Protein AF-A0A3P8KKQ7-F1 (afdb_monomer_lite)

Structure (mmCIF, N/CA/C/O backbone):
data_AF-A0A3P8KKQ7-F1
#
_entry.id   AF-A0A3P8KKQ7-F1
#
loop_
_atom_site.group_PDB
_atom_site.id
_atom_site.type_symbol
_atom_site.label_atom_id
_atom_site.label_alt_id
_atom_site.label_comp_id
_atom_site.label_asym_id
_atom_site.label_entity_id
_atom_site.label_seq_id
_atom_site.pdbx_PDB_ins_code
_atom_site.Cartn_x
_atom_site.Cartn_y
_atom_site.Cartn_z
_atom_site.occupancy
_atom_site.B_iso_or_equiv
_atom_site.auth_seq_id
_atom_site.auth_comp_id
_atom_site.auth_asym_id
_atom_site.auth_atom_id
_atom_site.pdbx_PDB_model_num
ATOM 1 N N . MET A 1 1 ? -35.056 23.272 17.037 1.00 59.41 1 MET A N 1
ATOM 2 C CA . MET A 1 1 ? -34.200 22.349 16.252 1.00 59.41 1 MET A CA 1
ATOM 3 C C . MET A 1 1 ? -33.078 23.209 15.709 1.00 59.41 1 MET A C 1
ATOM 5 O O . MET A 1 1 ? -33.400 24.240 15.138 1.00 59.41 1 MET A O 1
ATOM 9 N N . LYS A 1 2 ? -31.814 22.881 15.991 1.00 82.25 2 LYS A N 1
ATOM 10 C CA . LYS A 1 2 ? -30.691 23.773 15.670 1.00 82.25 2 LYS A CA 1
ATOM 11 C C . LYS A 1 2 ? -30.421 23.780 14.163 1.00 82.25 2 LYS A C 1
ATOM 13 O O . LYS A 1 2 ? -30.524 22.737 13.518 1.00 82.25 2 LYS A O 1
ATOM 18 N N . SER A 1 3 ? -30.088 24.945 13.628 1.00 93.12 3 SER A N 1
ATOM 19 C CA . SER A 1 3 ? -29.617 25.120 12.258 1.00 93.12 3 SER A CA 1
ATOM 20 C C . SER A 1 3 ? -28.176 24.628 12.124 1.00 93.12 3 SER A C 1
ATOM 22 O O . SER A 1 3 ? -27.438 24.567 13.110 1.00 93.12 3 SER A O 1
ATOM 24 N N . LEU A 1 4 ? -27.784 24.279 10.899 1.00 94.44 4 LEU A N 1
ATOM 25 C CA . LEU A 1 4 ? -26.445 23.799 10.564 1.00 94.44 4 LEU A CA 1
ATOM 26 C C . LEU A 1 4 ? -25.721 24.836 9.706 1.00 94.44 4 LEU A C 1
ATOM 28 O O . LEU A 1 4 ? -26.277 25.329 8.726 1.00 94.44 4 LEU A O 1
ATOM 32 N N . GLY A 1 5 ? -24.471 25.116 10.048 1.00 96.19 5 GLY A N 1
ATOM 33 C CA . GLY A 1 5 ? -23.547 25.893 9.231 1.00 96.19 5 GLY A CA 1
ATOM 34 C C . GLY A 1 5 ? -22.335 25.053 8.845 1.00 96.19 5 GLY A C 1
ATOM 35 O O . GLY A 1 5 ? -21.863 24.255 9.654 1.00 96.19 5 GLY A O 1
ATOM 36 N N . VAL A 1 6 ? -21.812 25.230 7.634 1.00 96.19 6 VAL A N 1
ATOM 37 C CA . VAL A 1 6 ? -20.583 24.574 7.170 1.00 96.19 6 VAL A CA 1
ATOM 38 C C . VAL A 1 6 ? -19.689 25.593 6.473 1.00 96.19 6 VAL A C 1
ATOM 40 O O . VAL A 1 6 ? -20.171 26.373 5.655 1.00 96.19 6 VAL A O 1
ATOM 43 N N . ILE A 1 7 ? -18.390 25.562 6.771 1.00 97.19 7 ILE A N 1
ATOM 44 C CA . ILE A 1 7 ? -17.356 26.267 5.999 1.00 97.19 7 ILE A CA 1
ATOM 45 C C . ILE A 1 7 ? -16.360 25.223 5.515 1.00 97.19 7 ILE A C 1
ATOM 47 O O . ILE A 1 7 ? -15.863 24.426 6.311 1.00 97.19 7 ILE A O 1
ATOM 51 N N . GLU A 1 8 ? -16.061 25.227 4.222 1.00 97.31 8 GLU A N 1
ATOM 52 C CA . GLU A 1 8 ? -15.004 24.412 3.640 1.00 97.31 8 GLU A CA 1
ATOM 53 C C . GLU A 1 8 ? -13.836 25.284 3.193 1.00 97.31 8 GLU A C 1
ATOM 55 O O . GLU A 1 8 ? -14.009 26.271 2.473 1.00 97.31 8 GLU A O 1
ATOM 60 N N . THR A 1 9 ? -12.632 24.905 3.614 1.00 97.50 9 THR A N 1
ATOM 61 C CA . THR A 1 9 ? -11.400 25.625 3.302 1.00 97.50 9 THR A CA 1
ATOM 62 C C . THR A 1 9 ? -10.319 24.706 2.737 1.00 97.50 9 THR A C 1
ATOM 64 O O . THR A 1 9 ? -10.333 23.483 2.912 1.00 97.50 9 THR A O 1
ATOM 67 N N . ARG A 1 10 ? -9.337 25.309 2.061 1.00 96.06 10 ARG A N 1
ATOM 68 C CA . ARG A 1 10 ? -8.058 24.691 1.706 1.00 96.06 10 ARG A CA 1
ATOM 69 C C . ARG A 1 10 ? -7.057 24.929 2.832 1.00 96.06 10 ARG A C 1
ATOM 71 O O . ARG A 1 10 ? -6.497 26.014 2.980 1.00 96.06 10 ARG A O 1
ATOM 78 N N . GLY A 1 11 ? -6.791 23.870 3.584 1.00 94.06 11 GLY A N 1
ATOM 79 C CA . GLY A 1 11 ? -5.814 23.822 4.659 1.00 94.06 11 GLY A CA 1
ATOM 80 C C . GLY A 1 11 ? -6.443 23.950 6.044 1.00 94.06 11 GLY A C 1
ATOM 81 O O . GLY A 1 11 ? -7.393 24.693 6.273 1.00 94.06 11 GLY A O 1
ATOM 82 N N . LEU A 1 12 ? -5.865 23.233 7.009 1.00 93.94 12 LEU A N 1
ATOM 83 C CA . LEU A 1 12 ? -6.364 23.222 8.386 1.00 93.94 12 LEU A CA 1
ATOM 84 C C . LEU A 1 12 ? -6.202 24.578 9.087 1.00 93.94 12 LEU A C 1
ATOM 86 O O . LEU A 1 12 ? -7.034 24.921 9.913 1.00 93.94 12 LEU A O 1
ATOM 90 N N . VAL A 1 13 ? -5.162 25.348 8.758 1.00 95.81 13 VAL A N 1
ATOM 91 C CA . VAL A 1 13 ? -4.912 26.662 9.376 1.00 95.81 13 VAL A CA 1
ATOM 92 C C . VAL A 1 13 ? -6.050 27.637 9.063 1.00 95.81 13 VAL A C 1
ATOM 94 O O . VAL A 1 13 ? -6.604 28.233 9.982 1.00 95.81 13 VAL A O 1
ATOM 97 N N . ALA A 1 14 ? -6.472 27.705 7.797 1.00 96.38 14 ALA A N 1
ATOM 98 C CA . ALA A 1 14 ? -7.621 28.502 7.374 1.00 96.38 14 ALA A CA 1
ATOM 99 C C . ALA A 1 14 ? -8.918 28.044 8.064 1.00 96.38 14 ALA A C 1
ATOM 101 O O . ALA A 1 14 ? -9.697 28.866 8.534 1.00 96.38 14 ALA A O 1
ATOM 102 N N . ALA A 1 15 ? -9.133 26.728 8.193 1.00 96.38 15 ALA A N 1
ATOM 103 C CA . ALA A 1 15 ? -10.281 26.195 8.932 1.00 96.38 15 ALA A CA 1
ATOM 104 C C . ALA A 1 15 ? -10.274 26.606 10.416 1.00 96.38 15 ALA A C 1
ATOM 106 O O . ALA A 1 15 ? -11.320 26.946 10.960 1.00 96.38 15 ALA A O 1
ATOM 107 N N . VAL A 1 16 ? -9.110 26.594 11.075 1.00 96.25 16 VAL A N 1
ATOM 108 C CA . VAL A 1 16 ? -8.977 27.007 12.483 1.00 96.25 16 VAL A CA 1
ATOM 109 C C . VAL A 1 16 ? -9.293 28.494 12.650 1.00 96.25 16 VAL A C 1
ATOM 111 O O . VAL A 1 16 ? -10.042 28.843 13.559 1.00 96.25 16 VAL A O 1
ATOM 114 N N . GLN A 1 17 ? -8.792 29.350 11.756 1.00 96.88 17 GLN A N 1
ATOM 115 C CA . GLN A 1 17 ? -9.108 30.785 11.755 1.00 96.88 17 GLN A CA 1
ATOM 116 C C . GLN A 1 17 ? -10.610 31.035 11.563 1.00 96.88 17 GLN A C 1
ATOM 118 O O . GLN A 1 17 ? -11.207 31.794 12.324 1.00 96.88 17 GLN A O 1
ATOM 123 N N . ALA A 1 18 ? -11.233 30.335 10.609 1.00 97.06 18 ALA A N 1
ATOM 124 C CA . ALA A 1 18 ? -12.670 30.428 10.365 1.00 97.06 18 ALA A CA 1
ATOM 125 C C . ALA A 1 18 ? -13.495 30.017 11.595 1.00 97.06 18 ALA A C 1
ATOM 127 O O . ALA A 1 18 ? -14.446 30.706 11.957 1.00 97.06 18 ALA A O 1
ATOM 128 N N . VAL A 1 19 ? -13.128 28.913 12.261 1.00 97.00 19 VAL A N 1
ATOM 129 C CA . VAL A 1 19 ? -13.820 28.425 13.468 1.00 97.00 19 VAL A CA 1
ATOM 130 C C . VAL A 1 19 ? -13.701 29.404 14.628 1.00 97.00 19 VAL A C 1
ATOM 132 O O . VAL A 1 19 ? -14.698 29.653 15.304 1.00 97.00 19 VAL A O 1
ATOM 135 N N . ASP A 1 20 ? -12.509 29.951 14.867 1.00 96.69 20 ASP A N 1
ATOM 136 C CA . ASP A 1 20 ? -12.285 30.922 15.940 1.00 96.69 20 ASP A CA 1
ATOM 137 C C . ASP A 1 20 ? -13.129 32.189 15.731 1.00 96.69 20 ASP A C 1
ATOM 139 O O . ASP A 1 20 ? -13.850 32.610 16.637 1.00 96.69 20 ASP A O 1
ATOM 143 N N . ALA A 1 21 ? -13.123 32.744 14.516 1.00 97.00 21 ALA A N 1
ATOM 144 C CA . ALA A 1 21 ? -13.920 33.921 14.180 1.00 97.00 21 ALA A CA 1
ATOM 145 C C . ALA A 1 21 ? -15.432 33.653 14.253 1.00 97.00 21 ALA A C 1
ATOM 147 O O . ALA A 1 21 ? -16.166 34.446 14.843 1.00 97.00 21 ALA A O 1
ATOM 148 N N . ALA A 1 22 ? -15.895 32.520 13.717 1.00 97.06 22 ALA A N 1
ATOM 149 C CA . ALA A 1 22 ? -17.303 32.126 13.723 1.00 97.06 22 ALA A CA 1
ATOM 150 C C . ALA A 1 22 ? -17.860 31.973 15.151 1.00 97.06 22 ALA A C 1
ATOM 152 O O . ALA A 1 22 ? -18.914 32.525 15.469 1.00 97.06 22 ALA A O 1
ATOM 153 N N . CYS A 1 23 ? -17.131 31.278 16.034 1.00 94.94 23 CYS A N 1
ATOM 154 C CA . CYS A 1 23 ? -17.531 31.076 17.431 1.00 94.94 23 CYS A CA 1
ATOM 155 C C . CYS A 1 23 ? -17.461 32.362 18.275 1.00 94.94 23 CYS A C 1
ATOM 157 O O . CYS A 1 23 ? -18.183 32.477 19.262 1.00 94.94 23 CYS A O 1
ATOM 159 N N . LYS A 1 24 ? -16.597 33.324 17.917 1.00 95.88 24 LYS A N 1
ATOM 160 C CA . LYS A 1 24 ? -16.526 34.643 18.573 1.00 95.88 24 LYS A CA 1
ATOM 161 C C . LYS A 1 24 ? -17.619 35.598 18.099 1.00 95.88 24 LYS A C 1
ATOM 163 O O . LYS A 1 24 ? -18.058 36.446 18.869 1.00 95.88 24 LYS A O 1
ATOM 168 N N . ALA A 1 25 ? -18.040 35.477 16.843 1.00 94.88 25 ALA A N 1
ATOM 169 C CA . ALA A 1 25 ? -19.022 36.367 16.236 1.00 94.88 25 ALA A CA 1
ATOM 170 C C . ALA A 1 25 ? -20.454 36.111 16.721 1.00 94.88 25 ALA A C 1
ATOM 172 O O . ALA A 1 25 ? -21.239 37.050 16.832 1.00 94.88 25 ALA A O 1
ATOM 173 N N . ALA A 1 26 ? -20.807 34.854 16.997 1.00 94.12 26 ALA A N 1
ATOM 174 C CA . ALA A 1 26 ? -22.148 34.483 17.428 1.00 94.12 26 ALA A CA 1
ATOM 175 C C . ALA A 1 26 ? -22.137 33.239 18.324 1.00 94.12 26 ALA A C 1
ATOM 177 O O . ALA A 1 26 ? -21.186 32.462 18.328 1.00 94.12 26 ALA A O 1
ATOM 178 N N . GLY A 1 27 ? -23.229 33.024 19.066 1.00 90.50 27 GLY A N 1
ATOM 179 C CA . GLY A 1 27 ? -23.408 31.894 19.986 1.00 90.50 27 GLY A CA 1
ATOM 180 C C . GLY A 1 27 ? -23.609 30.537 19.297 1.00 90.50 27 GLY A C 1
ATOM 181 O O . GLY A 1 27 ? -24.599 29.858 19.561 1.00 90.50 27 GLY A O 1
ATOM 182 N N . VAL A 1 28 ? -22.692 30.143 18.415 1.00 94.12 28 VAL A N 1
ATOM 183 C CA . VAL A 1 28 ? -22.678 28.849 17.722 1.00 94.12 28 VAL A CA 1
ATOM 184 C C . VAL A 1 28 ? -21.691 27.891 18.383 1.00 94.12 28 VAL A C 1
ATOM 186 O O . VAL A 1 28 ? -20.758 28.296 19.072 1.00 94.12 28 VAL A O 1
ATOM 189 N N . SER A 1 29 ? -21.892 26.592 18.189 1.00 91.75 29 SER A N 1
ATOM 190 C CA . SER A 1 29 ? -20.959 25.558 18.645 1.00 91.75 29 SER A CA 1
ATOM 191 C C . SER A 1 29 ? -20.376 24.820 17.452 1.00 91.75 29 SER A C 1
ATOM 193 O O . SER A 1 29 ? -21.121 24.314 16.618 1.00 91.75 29 SER A O 1
ATOM 195 N N . CYS A 1 30 ? -19.049 24.722 17.378 1.00 91.88 30 CYS A N 1
ATOM 196 C CA . CYS A 1 30 ? -18.389 23.851 16.410 1.00 91.88 30 CYS A CA 1
ATOM 197 C C . CYS A 1 30 ? -18.643 22.386 16.798 1.00 91.88 30 CYS A C 1
ATOM 199 O O . CYS A 1 30 ? -18.206 21.928 17.854 1.00 91.88 30 CYS A O 1
ATOM 201 N N . ILE A 1 31 ? -19.380 21.661 15.958 1.00 89.19 31 ILE A N 1
ATOM 202 C CA . ILE A 1 31 ? -19.753 20.253 16.168 1.00 89.19 31 ILE A CA 1
ATOM 203 C C . 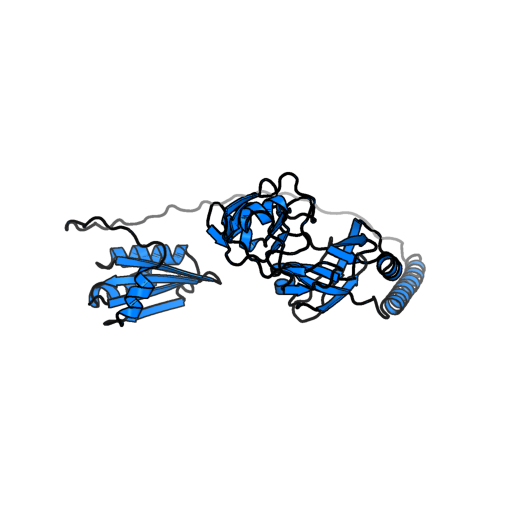ILE A 1 31 ? -18.555 19.343 15.881 1.00 89.19 31 ILE A C 1
ATOM 205 O O . ILE A 1 31 ? -18.411 18.276 16.476 1.00 89.19 31 ILE A O 1
ATOM 209 N N . GLY A 1 32 ? -17.679 19.775 14.975 1.00 89.00 32 GLY A N 1
ATOM 210 C CA . GLY A 1 32 ? -16.471 19.066 14.593 1.00 89.00 32 GLY A CA 1
ATOM 211 C C . GLY A 1 32 ? -16.025 19.432 13.184 1.00 89.00 32 GLY A C 1
ATOM 212 O O . GLY A 1 32 ? -16.577 20.321 12.532 1.00 89.00 32 GLY A O 1
ATOM 213 N N . TYR A 1 33 ? -15.014 18.716 12.706 1.00 92.69 33 TYR A N 1
ATOM 214 C CA . TYR A 1 33 ? -14.453 18.909 11.377 1.00 92.69 33 TYR A CA 1
ATOM 215 C C . TYR A 1 33 ? -14.273 17.584 10.637 1.00 92.69 33 TYR A C 1
ATOM 217 O O . TYR A 1 33 ? -14.151 16.505 11.233 1.00 92.69 33 TYR A O 1
ATOM 225 N N . ARG A 1 34 ? -14.192 17.672 9.309 1.00 90.69 34 ARG A N 1
ATOM 226 C CA . ARG A 1 34 ? -13.860 16.562 8.420 1.00 90.69 34 ARG A CA 1
ATOM 227 C C . ARG A 1 34 ? -12.726 16.951 7.482 1.00 90.69 34 ARG A C 1
ATOM 229 O O . ARG A 1 34 ? -12.676 18.063 6.977 1.00 90.69 34 ARG A O 1
ATOM 236 N N . LYS A 1 35 ? -11.813 16.009 7.253 1.00 91.44 35 LYS A N 1
ATOM 237 C CA . LYS A 1 35 ? -10.773 16.103 6.224 1.00 91.44 35 LYS A CA 1
ATOM 238 C C . LYS A 1 35 ? -11.126 15.095 5.143 1.00 91.44 35 LYS A C 1
ATOM 240 O O . LYS A 1 35 ? -11.253 13.914 5.465 1.00 91.44 35 LYS A O 1
ATOM 245 N N . ILE A 1 36 ? -11.305 15.558 3.912 1.00 83.19 36 ILE A N 1
ATOM 246 C CA . ILE A 1 36 ? -11.736 14.710 2.785 1.00 83.19 36 ILE A CA 1
ATOM 247 C C . ILE A 1 36 ? -10.603 14.399 1.794 1.00 83.19 36 ILE A C 1
ATOM 249 O O . ILE A 1 36 ? -10.796 13.611 0.878 1.00 83.19 36 ILE A O 1
ATOM 253 N N . GLY A 1 37 ? -9.405 14.957 2.011 1.00 78.31 37 GLY A N 1
ATOM 254 C CA . GLY A 1 37 ? -8.243 14.805 1.126 1.00 78.31 37 GLY A CA 1
ATOM 255 C C . GLY A 1 37 ? -7.936 16.089 0.350 1.00 78.31 37 GLY A C 1
ATOM 256 O O . GLY A 1 37 ? -8.659 17.073 0.469 1.00 78.31 37 GLY A O 1
ATOM 257 N N . SER A 1 38 ? -6.825 16.117 -0.393 1.00 85.88 38 SER A N 1
ATOM 258 C CA . SER A 1 38 ? -6.414 17.265 -1.235 1.00 85.88 38 SER A CA 1
ATOM 259 C C . SER A 1 38 ? -6.339 18.619 -0.508 1.00 85.88 38 SER A C 1
ATOM 261 O O . SER A 1 38 ? -6.551 19.677 -1.097 1.00 85.88 38 SER A O 1
ATOM 263 N N . GLY A 1 39 ? -6.062 18.584 0.798 1.00 89.69 39 GLY A N 1
ATOM 264 C CA . GLY A 1 39 ? -6.020 19.770 1.651 1.00 89.69 39 GLY A CA 1
ATOM 265 C C . GLY A 1 39 ? -7.388 20.342 2.035 1.00 89.69 39 GLY A C 1
ATOM 266 O O . GLY A 1 39 ? -7.413 21.356 2.719 1.00 89.69 39 GLY A O 1
ATOM 267 N N . LEU A 1 40 ? -8.507 19.721 1.655 1.00 95.38 40 LEU A N 1
ATOM 268 C CA . LEU A 1 40 ? -9.849 20.209 1.972 1.00 95.38 40 LEU A CA 1
ATOM 269 C C . LEU A 1 40 ? -10.258 19.853 3.403 1.00 95.38 40 LEU A C 1
ATOM 271 O O . LEU A 1 40 ? -10.135 18.699 3.846 1.00 95.38 40 LEU A O 1
ATOM 275 N N . VAL A 1 41 ? -10.747 20.861 4.119 1.00 95.81 41 VAL A N 1
ATOM 276 C CA . VAL A 1 41 ? -11.220 20.751 5.496 1.00 95.81 41 VAL A CA 1
ATOM 277 C C . VAL A 1 41 ? -12.579 21.425 5.610 1.00 95.81 41 VAL A C 1
ATOM 279 O O . VAL A 1 41 ? -12.690 22.623 5.376 1.00 95.81 41 VAL A O 1
ATOM 282 N N . SER A 1 42 ? -13.592 20.666 6.017 1.00 95.00 42 SER A N 1
ATOM 283 C CA . SER A 1 42 ? -14.938 21.179 6.273 1.00 95.00 42 SER A CA 1
ATOM 284 C C . SER A 1 42 ? -15.180 21.231 7.783 1.00 95.00 42 SER A C 1
ATOM 286 O O . SER A 1 42 ? -14.967 20.240 8.487 1.00 95.00 42 SER A O 1
ATOM 288 N N . VAL A 1 43 ? -15.614 22.378 8.295 1.00 95.38 43 VAL A N 1
ATOM 289 C CA . VAL A 1 43 ? -15.962 22.603 9.707 1.00 95.38 43 VAL A CA 1
ATOM 290 C C . VAL A 1 43 ? -17.463 22.828 9.828 1.00 95.38 43 VAL A C 1
ATOM 292 O O . VAL A 1 43 ? -18.046 23.521 8.998 1.00 95.38 43 VAL A O 1
ATOM 295 N N . CYS A 1 44 ? -18.098 22.201 10.819 1.00 94.62 44 CYS A N 1
ATOM 296 C CA . CYS A 1 44 ? -19.552 22.215 10.993 1.00 94.62 44 CYS A CA 1
ATOM 297 C C . CYS A 1 44 ? -19.941 22.912 12.298 1.00 94.62 44 CYS A C 1
ATOM 299 O O . CYS A 1 44 ? -19.337 22.660 13.342 1.00 94.62 44 CYS A O 1
ATOM 301 N N . PHE A 1 45 ? -20.992 23.724 12.254 1.00 94.31 45 PHE A N 1
ATOM 302 C CA . PHE A 1 45 ? -21.496 24.516 13.372 1.00 94.31 45 PHE A CA 1
ATOM 303 C C . PHE A 1 45 ? -22.977 24.232 13.621 1.00 94.31 45 PHE A C 1
ATOM 305 O O . PHE A 1 45 ? -23.745 24.091 12.672 1.00 94.31 45 PHE A O 1
ATOM 312 N N . GLU A 1 46 ? -23.387 24.206 14.888 1.00 93.31 46 GLU A N 1
ATOM 313 C CA . GLU A 1 46 ? -24.793 24.195 15.305 1.00 93.31 46 GLU A CA 1
ATOM 314 C C . GLU A 1 46 ? -25.150 25.466 16.076 1.00 93.31 46 GLU A C 1
ATOM 316 O O . GLU A 1 46 ? -24.356 25.976 16.871 1.00 93.31 46 GLU A O 1
ATOM 321 N N . GLY A 1 47 ? -26.371 25.958 15.880 1.00 92.56 47 GLY A N 1
ATOM 322 C CA . GLY A 1 47 ? -26.882 27.131 16.584 1.00 92.56 47 GLY A CA 1
ATOM 323 C C . GLY A 1 47 ? -28.278 27.528 16.120 1.00 92.56 47 GLY A C 1
ATOM 324 O O . GLY A 1 47 ? -28.911 26.813 15.345 1.00 92.56 47 GLY A O 1
ATOM 325 N N . GLU A 1 48 ? -28.757 28.672 16.600 1.00 94.00 48 GLU A N 1
ATOM 326 C CA . GLU A 1 48 ? -29.948 29.319 16.039 1.00 94.00 48 GLU A CA 1
ATOM 327 C C . GLU A 1 48 ? -29.643 29.885 14.647 1.00 94.00 48 GLU A C 1
ATOM 329 O O . GLU A 1 48 ? -28.502 30.250 14.357 1.00 94.00 48 GLU A O 1
ATOM 334 N N . ILE A 1 49 ? -30.655 29.977 13.781 1.00 94.44 49 ILE A N 1
ATOM 335 C CA . ILE A 1 49 ? -30.465 30.344 12.369 1.00 94.44 49 ILE A CA 1
ATOM 336 C C . ILE A 1 49 ? -29.753 31.691 12.189 1.00 94.44 49 ILE A C 1
ATOM 338 O O . ILE A 1 49 ? -28.806 31.791 11.412 1.00 94.44 49 ILE A O 1
ATOM 342 N N . SER A 1 50 ? -30.142 32.710 12.957 1.00 92.81 50 SER A N 1
ATOM 343 C CA . SER A 1 50 ? -29.510 34.032 12.910 1.00 92.81 50 SER A CA 1
ATOM 344 C C . SER A 1 50 ? -28.044 33.981 13.345 1.00 92.81 50 SER A C 1
ATOM 346 O O . SER A 1 50 ? -27.186 34.551 12.678 1.00 92.81 50 SER A O 1
ATOM 348 N N . ALA A 1 51 ? -27.738 33.230 14.407 1.00 94.25 51 ALA A N 1
ATOM 349 C CA . ALA A 1 51 ? -26.374 33.035 14.887 1.00 94.25 51 ALA A CA 1
ATOM 350 C C . ALA A 1 51 ? -25.507 32.286 13.863 1.00 94.25 51 ALA A C 1
ATOM 352 O O . ALA A 1 51 ? -24.344 32.634 13.679 1.00 94.25 51 ALA A O 1
ATOM 353 N N . ILE A 1 52 ? -26.069 31.291 13.168 1.00 96.94 52 ILE A N 1
ATOM 354 C CA . ILE A 1 52 ? -25.364 30.554 12.116 1.00 96.94 52 ILE A CA 1
ATOM 355 C C . ILE A 1 52 ? -25.035 31.461 10.930 1.00 96.94 52 ILE A C 1
ATOM 357 O O . ILE A 1 52 ? -23.897 31.436 10.475 1.00 96.94 52 ILE A O 1
ATOM 361 N N . HIS A 1 53 ? -25.964 32.297 10.460 1.00 96.94 53 HIS A N 1
ATOM 362 C CA . HIS A 1 53 ? -25.668 33.239 9.375 1.00 96.94 53 HIS A CA 1
ATOM 363 C C . HIS A 1 53 ? -24.497 34.166 9.724 1.00 96.94 53 HIS A C 1
ATOM 365 O O . HIS A 1 53 ? -23.522 34.217 8.976 1.00 96.94 53 HIS A O 1
ATOM 371 N N . THR A 1 54 ? -24.547 34.811 10.894 1.00 96.31 54 THR A N 1
ATOM 372 C CA . THR A 1 54 ? -23.474 35.702 11.362 1.00 96.31 54 THR A CA 1
ATOM 373 C C . THR A 1 54 ? -22.145 34.965 11.537 1.00 96.31 54 THR A C 1
ATOM 375 O O . THR A 1 54 ? -21.093 35.473 11.154 1.00 96.31 54 THR A O 1
ATOM 378 N N . ALA A 1 55 ? -22.171 33.752 12.091 1.00 97.12 55 ALA A N 1
ATOM 379 C CA . ALA A 1 55 ? -20.969 32.954 12.296 1.00 97.12 55 ALA A CA 1
ATOM 380 C C . ALA A 1 55 ? -20.304 32.544 10.973 1.00 97.12 55 ALA A C 1
ATOM 382 O O . ALA A 1 55 ? -19.085 32.648 10.844 1.00 97.12 55 ALA A O 1
ATOM 383 N N . ILE A 1 56 ? -21.090 32.094 9.989 1.00 97.69 56 ILE A N 1
ATOM 384 C CA . ILE A 1 56 ? -20.568 31.677 8.684 1.00 97.69 56 ILE A CA 1
ATOM 385 C C . ILE A 1 56 ? -19.991 32.865 7.916 1.00 97.69 56 ILE A C 1
ATOM 387 O O . ILE A 1 56 ? -18.898 32.748 7.368 1.00 97.69 56 ILE A O 1
ATOM 391 N N . GLU A 1 57 ? -20.678 34.007 7.915 1.00 97.00 57 GLU A N 1
ATOM 392 C CA . GLU A 1 57 ? -20.205 35.226 7.256 1.00 97.00 57 GLU A CA 1
ATOM 393 C C . GLU A 1 57 ? -18.843 35.670 7.809 1.00 97.00 57 GLU A C 1
ATOM 395 O O . GLU A 1 57 ? -17.871 35.776 7.059 1.00 97.00 57 GLU A O 1
ATOM 400 N N . ARG A 1 58 ? -18.726 35.808 9.137 1.00 97.56 58 ARG A N 1
ATOM 401 C CA . ARG A 1 58 ? -17.467 36.220 9.782 1.00 97.56 58 ARG A CA 1
ATOM 402 C C . ARG A 1 58 ? -16.369 35.169 9.655 1.00 97.56 58 ARG A C 1
ATOM 404 O O . ARG A 1 58 ? -15.205 35.523 9.499 1.00 97.56 58 ARG A O 1
ATOM 411 N N . GLY A 1 59 ? -16.721 33.885 9.698 1.00 96.62 59 GLY A N 1
ATOM 412 C CA . GLY A 1 59 ? -15.769 32.794 9.502 1.00 96.62 59 GLY A CA 1
ATOM 413 C C . GLY A 1 59 ? -15.181 32.756 8.089 1.00 96.62 59 GLY A C 1
ATOM 414 O O . GLY A 1 59 ? -14.010 32.427 7.932 1.00 96.62 59 GLY A O 1
ATOM 415 N N . VAL A 1 60 ? -15.965 33.112 7.068 1.00 97.25 60 VAL A N 1
ATOM 416 C CA . VAL A 1 60 ? -15.499 33.214 5.675 1.00 97.25 60 VAL A CA 1
ATOM 417 C C . VAL A 1 60 ? -14.635 34.461 5.468 1.00 97.25 60 VAL A C 1
ATOM 419 O O . VAL A 1 60 ? -13.606 34.373 4.806 1.00 97.25 60 VAL A O 1
ATOM 422 N N . GLU A 1 61 ? -15.012 35.595 6.061 1.00 96.44 61 GLU A N 1
ATOM 423 C CA . GLU A 1 61 ? -14.329 36.888 5.897 1.00 96.44 61 GLU A CA 1
ATOM 424 C C . GLU A 1 61 ? -12.870 36.885 6.381 1.00 96.44 61 GLU A C 1
ATOM 426 O O . GLU A 1 61 ? -12.012 37.511 5.764 1.00 96.44 61 GLU A O 1
ATOM 431 N N . VAL A 1 62 ? -12.564 36.169 7.469 1.00 95.50 62 VAL A N 1
ATOM 432 C CA . VAL A 1 62 ? -11.203 36.131 8.043 1.00 95.50 62 VAL A CA 1
ATOM 433 C C . VAL A 1 62 ? -10.230 35.227 7.282 1.00 95.50 62 VAL A C 1
ATOM 435 O O . VAL A 1 62 ? -9.030 35.239 7.561 1.00 95.50 62 VAL A O 1
ATOM 438 N N . VAL A 1 63 ? -10.728 34.403 6.360 1.00 94.81 63 VAL A N 1
ATOM 439 C CA . VAL A 1 63 ? -9.911 33.458 5.597 1.00 94.81 63 VAL A CA 1
ATOM 440 C C . VAL A 1 63 ? -9.393 34.138 4.333 1.00 94.81 63 VAL A C 1
ATOM 442 O O . VAL A 1 63 ? -10.143 34.795 3.616 1.00 94.81 63 VAL A O 1
ATOM 445 N N . ALA A 1 64 ? -8.106 33.953 4.020 1.00 88.25 64 ALA A N 1
ATOM 446 C CA . ALA A 1 64 ? -7.506 34.586 2.851 1.00 88.25 64 ALA A CA 1
ATOM 447 C C . ALA A 1 64 ? -8.199 34.173 1.537 1.00 88.25 64 ALA A C 1
ATOM 449 O O . ALA A 1 64 ? -8.660 33.036 1.366 1.00 88.25 64 ALA A O 1
ATOM 450 N N . ALA A 1 65 ? -8.226 35.102 0.579 1.00 83.00 65 ALA A N 1
ATOM 451 C CA . ALA A 1 65 ? -8.832 34.887 -0.729 1.00 83.00 65 ALA A CA 1
ATOM 452 C C . ALA A 1 65 ? -8.257 33.633 -1.417 1.00 83.00 65 ALA A C 1
ATOM 454 O O . ALA A 1 65 ? -7.048 33.411 -1.445 1.00 83.00 65 ALA A O 1
ATOM 455 N N . GLY A 1 66 ? -9.139 32.789 -1.961 1.00 82.75 66 GLY A N 1
ATOM 456 C CA . GLY A 1 66 ? -8.769 31.521 -2.601 1.00 82.75 66 GLY A CA 1
ATOM 457 C C . GLY A 1 66 ? -8.584 30.332 -1.647 1.00 82.75 66 GLY A C 1
ATOM 458 O O . GLY A 1 66 ? -8.432 29.202 -2.116 1.00 82.75 66 GLY A O 1
ATOM 459 N N . GLN A 1 67 ? -8.641 30.544 -0.325 1.00 91.19 67 GLN A N 1
ATOM 460 C CA . GLN A 1 67 ? -8.634 29.452 0.654 1.00 91.19 67 GLN A CA 1
ATOM 461 C C . GLN A 1 67 ? -10.033 29.011 1.089 1.00 91.19 67 GLN A C 1
ATOM 463 O O . GLN A 1 67 ? -10.160 27.894 1.580 1.00 91.19 67 GLN A O 1
ATOM 468 N N . VAL A 1 68 ? -11.081 29.814 0.889 1.00 95.06 68 VAL A N 1
ATOM 469 C CA . VAL A 1 68 ? -12.473 29.360 1.057 1.00 95.06 68 VAL A CA 1
ATOM 470 C C . VAL A 1 68 ? -12.923 28.648 -0.213 1.00 95.06 68 VAL A C 1
ATOM 472 O O . VAL A 1 68 ? -12.807 29.182 -1.312 1.00 95.06 68 VAL A O 1
ATOM 475 N N . VAL A 1 69 ? -13.419 27.425 -0.053 1.00 95.38 69 VAL A N 1
ATOM 476 C CA . VAL A 1 69 ? -13.926 26.583 -1.147 1.00 95.38 69 VAL A CA 1
ATOM 477 C C . VAL A 1 69 ? -15.435 26.746 -1.268 1.00 95.38 69 VAL A C 1
ATOM 479 O O . VAL A 1 69 ? -15.958 26.833 -2.374 1.00 95.38 69 VAL A O 1
ATOM 482 N N . GLY A 1 70 ? -16.124 26.834 -0.131 1.00 94.75 70 GLY A N 1
ATOM 483 C CA . GLY A 1 70 ? -17.556 27.087 -0.076 1.00 94.75 70 GLY A CA 1
ATOM 484 C C . GLY A 1 70 ? -18.064 27.229 1.354 1.00 94.75 70 GLY A C 1
ATOM 485 O O . GLY A 1 70 ? -17.376 26.888 2.319 1.00 94.75 70 GLY A O 1
ATOM 486 N N . SER A 1 71 ? -19.289 27.725 1.486 1.00 96.12 71 SER A N 1
ATOM 487 C CA . SER A 1 71 ? -20.021 27.774 2.747 1.00 96.12 71 SER A CA 1
ATOM 488 C C . SER A 1 71 ? -21.486 27.393 2.534 1.00 96.12 71 SER A C 1
ATOM 490 O O . SER A 1 71 ? -22.019 27.504 1.429 1.00 96.12 71 SER A O 1
ATOM 492 N N . LEU A 1 72 ? -22.129 26.885 3.584 1.00 96.12 72 LEU A N 1
ATOM 493 C CA . LEU A 1 72 ? -23.512 26.417 3.546 1.00 96.12 72 LEU A CA 1
ATOM 494 C C . LEU A 1 72 ? -24.217 26.744 4.859 1.00 96.12 72 LEU A C 1
ATOM 496 O O . LEU A 1 72 ? -23.662 26.536 5.936 1.00 96.12 72 LEU A O 1
ATOM 500 N N . VAL A 1 73 ? -25.468 27.190 4.762 1.00 96.69 73 VAL A N 1
ATOM 501 C CA . VAL A 1 73 ? -26.376 27.360 5.899 1.00 96.69 73 VAL A CA 1
ATOM 502 C C . VAL A 1 73 ? -27.654 26.578 5.626 1.00 96.69 73 VAL A C 1
ATOM 504 O O . VAL A 1 73 ? -28.281 26.742 4.583 1.00 96.69 73 VAL A O 1
ATOM 507 N N . ILE A 1 74 ? -28.052 25.735 6.576 1.00 95.06 74 ILE A N 1
ATOM 508 C CA . ILE A 1 74 ? -29.296 24.969 6.532 1.00 95.06 74 ILE A CA 1
ATOM 509 C C . ILE A 1 74 ? -30.123 25.339 7.758 1.00 95.06 74 ILE A C 1
ATOM 511 O O . ILE A 1 74 ? -29.782 24.976 8.885 1.00 95.06 74 ILE A O 1
ATOM 515 N N . ALA A 1 75 ? -31.236 26.041 7.540 1.00 93.00 75 ALA A N 1
ATOM 516 C CA . ALA A 1 75 ? -32.095 26.512 8.625 1.00 93.00 75 ALA A CA 1
ATOM 517 C C . ALA A 1 75 ? -32.712 25.367 9.436 1.00 93.00 75 ALA A C 1
ATOM 519 O O . ALA A 1 75 ? -32.795 25.444 10.662 1.00 93.00 75 ALA A O 1
ATOM 520 N N . ARG A 1 76 ? -33.111 24.289 8.757 1.00 93.25 76 ARG A N 1
ATOM 521 C CA . ARG A 1 76 ? -33.778 23.139 9.369 1.00 93.25 76 ARG A CA 1
ATOM 522 C C . ARG A 1 76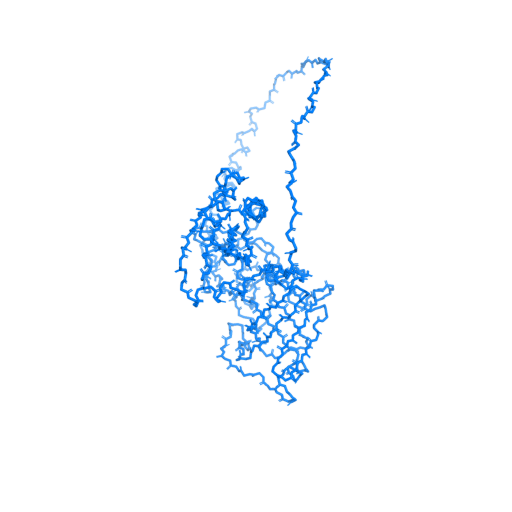 ? -33.243 21.832 8.775 1.00 93.25 76 ARG A C 1
ATOM 524 O O . ARG A 1 76 ? -33.900 21.253 7.912 1.00 93.25 76 ARG A O 1
ATOM 531 N N . PRO A 1 77 ? -32.032 21.403 9.171 1.00 92.38 77 PRO A N 1
ATOM 532 C CA . PRO A 1 77 ? -31.452 20.164 8.671 1.00 92.38 77 PRO A CA 1
ATOM 533 C C . PRO A 1 77 ? -32.302 18.966 9.103 1.00 92.38 77 PRO A C 1
ATOM 535 O O . PRO A 1 77 ? -32.896 18.961 10.183 1.00 92.38 77 PRO A O 1
ATOM 538 N N . GLU A 1 78 ? -32.355 17.945 8.252 1.00 92.50 78 GLU A N 1
ATOM 539 C CA . GLU A 1 78 ? -32.973 16.670 8.603 1.00 92.50 78 GLU A CA 1
ATOM 540 C C . GLU A 1 78 ? -32.172 16.010 9.746 1.00 92.50 78 GLU A C 1
ATOM 542 O O . GLU A 1 78 ? -30.956 16.190 9.872 1.00 92.50 78 GLU A O 1
ATOM 547 N N . ARG A 1 79 ? -32.864 15.298 10.641 1.00 85.00 79 ARG A N 1
ATOM 548 C CA . ARG A 1 79 ? -32.293 14.813 11.900 1.00 85.00 79 ARG A CA 1
ATOM 549 C C . ARG A 1 79 ? -31.149 13.821 11.688 1.00 85.00 79 ARG A C 1
ATOM 551 O O . ARG A 1 79 ? -30.124 13.946 12.355 1.00 85.00 79 ARG A O 1
ATOM 558 N N . SER A 1 80 ? -31.286 12.889 10.745 1.00 86.19 80 SER A N 1
ATOM 559 C CA . SER A 1 80 ? -30.235 11.919 10.420 1.00 86.19 80 SER A CA 1
ATOM 560 C C . SER A 1 80 ? -28.951 12.589 9.916 1.00 86.19 80 SER A C 1
ATOM 562 O O . SER A 1 80 ? -27.855 12.110 10.215 1.00 86.19 80 SER A O 1
ATOM 564 N N . VAL A 1 81 ? -29.058 13.742 9.242 1.00 84.19 81 VAL A N 1
ATOM 565 C CA . VAL A 1 81 ? -27.895 14.535 8.807 1.00 84.19 81 VAL A CA 1
ATOM 566 C C . VAL A 1 81 ? -27.146 15.097 10.014 1.00 84.19 81 VAL A C 1
ATOM 568 O O . VAL A 1 81 ? -25.925 14.967 10.099 1.00 84.19 81 VAL A O 1
ATOM 571 N N . VAL A 1 82 ? -27.862 15.682 10.978 1.00 81.12 82 VAL A N 1
ATOM 572 C CA . VAL A 1 82 ? -27.247 16.228 12.200 1.00 81.12 82 VAL A CA 1
ATOM 573 C C . VAL A 1 82 ? -26.605 15.115 13.031 1.00 81.12 82 VAL A C 1
ATOM 575 O O . VAL A 1 82 ? -25.470 15.267 13.484 1.00 81.12 82 VAL A O 1
ATOM 578 N N . ASP A 1 83 ? -27.275 13.970 13.170 1.00 81.31 83 ASP A N 1
ATOM 579 C CA . ASP A 1 83 ? -26.763 12.820 13.923 1.00 81.31 83 ASP A CA 1
ATOM 580 C C . ASP A 1 83 ? -25.495 12.225 13.283 1.00 81.31 83 ASP A C 1
ATOM 582 O O . ASP A 1 83 ? -24.548 11.849 13.986 1.00 81.31 83 ASP A O 1
ATOM 586 N N . ALA A 1 84 ? -25.430 12.184 11.948 1.00 82.06 84 ALA A N 1
ATOM 587 C CA . ALA A 1 84 ? -24.239 11.758 11.218 1.00 82.06 84 ALA A CA 1
ATOM 588 C C . ALA A 1 84 ? -23.058 12.723 11.429 1.00 82.06 84 ALA A C 1
ATOM 590 O O . ALA A 1 84 ? -21.923 12.281 11.636 1.00 82.06 84 ALA A O 1
ATOM 591 N N . LEU A 1 85 ? -23.318 14.035 11.427 1.00 83.44 85 LEU A N 1
ATOM 592 C CA . LEU A 1 85 ? -22.302 15.069 11.656 1.00 83.44 85 LEU A CA 1
ATOM 593 C C . LEU A 1 85 ? -21.902 15.197 13.139 1.00 83.44 85 LEU A C 1
ATOM 595 O O . LEU A 1 85 ? -20.791 15.620 13.449 1.00 83.44 85 LEU A O 1
ATOM 599 N N . GLY A 1 86 ? -22.741 14.748 14.073 1.00 71.81 86 GLY A N 1
ATOM 600 C CA . GLY A 1 86 ? -22.439 14.719 15.509 1.00 71.81 86 GLY A CA 1
ATOM 601 C C . GLY A 1 86 ? -21.297 13.770 15.910 1.00 71.81 86 GLY A C 1
ATOM 602 O O . GLY A 1 86 ? -20.806 13.847 17.040 1.00 71.81 86 GLY A O 1
ATOM 603 N N . LYS A 1 87 ? -20.865 12.890 14.994 1.00 78.00 87 LYS A N 1
ATOM 604 C CA . LYS A 1 87 ? -19.737 11.950 15.154 1.00 78.00 87 LYS A CA 1
ATOM 605 C C . LYS A 1 87 ? -18.428 12.465 14.536 1.00 78.00 87 LYS A C 1
ATOM 607 O O . LYS A 1 87 ? -17.466 11.705 14.405 1.00 78.00 87 LYS A O 1
ATOM 612 N N . LEU A 1 88 ? -18.386 13.728 14.105 1.00 81.75 88 LEU A N 1
ATOM 613 C CA . LEU A 1 88 ? -17.192 14.323 13.508 1.00 81.75 88 LEU A CA 1
ATOM 614 C C . LEU A 1 88 ? -16.039 14.459 14.514 1.00 81.75 88 LEU A C 1
ATOM 616 O O . LEU A 1 88 ? -16.226 14.537 15.729 1.00 81.75 88 LEU A O 1
ATOM 620 N N . LYS A 1 89 ? -14.808 14.482 13.986 1.00 77.81 89 LYS A N 1
ATOM 621 C CA . LYS A 1 89 ? -13.592 14.625 14.796 1.00 77.81 89 LYS A CA 1
ATOM 622 C C . LYS A 1 89 ? -13.519 16.028 15.398 1.00 77.81 89 LYS A C 1
ATOM 624 O O . LYS A 1 89 ? -13.937 16.998 14.772 1.00 77.81 89 LYS A O 1
ATOM 629 N N . GLY A 1 90 ? -12.917 16.137 16.582 1.00 69.94 90 GLY A N 1
ATOM 630 C CA . GLY A 1 90 ? -12.668 17.429 17.227 1.00 69.94 90 GLY A CA 1
ATOM 631 C C . GLY A 1 90 ? -13.893 18.066 17.876 1.00 69.94 90 GLY A C 1
ATOM 632 O O . GLY A 1 90 ? -13.861 19.266 18.116 1.00 69.94 90 GLY A O 1
ATOM 633 N N . ARG A 1 91 ? -14.946 17.287 18.161 1.00 70.69 91 ARG A N 1
ATOM 634 C CA . ARG A 1 91 ? -16.093 17.743 18.948 1.00 70.69 91 ARG A CA 1
ATOM 635 C C . ARG A 1 91 ? -15.615 18.167 20.345 1.00 70.69 91 ARG A C 1
ATOM 637 O O . ARG A 1 91 ? -15.163 17.304 21.101 1.00 70.69 91 ARG A O 1
ATOM 644 N N . PRO A 1 92 ? -15.674 19.457 20.704 1.00 60.16 92 PRO A N 1
ATOM 645 C CA . PRO A 1 92 ? -15.235 19.899 22.016 1.00 60.16 92 PRO A CA 1
ATOM 646 C C . PRO A 1 92 ? -16.243 19.441 23.079 1.00 60.16 92 PRO A C 1
ATOM 648 O O . PRO A 1 92 ? -17.450 19.644 22.934 1.00 60.16 92 PRO A O 1
ATOM 651 N N . SER A 1 93 ? -15.769 18.835 24.170 1.00 48.88 93 SER A N 1
ATOM 652 C CA . SER A 1 93 ? -16.588 18.636 25.370 1.00 48.88 93 SER A CA 1
ATOM 653 C C . SER A 1 93 ? -16.756 19.990 26.053 1.00 48.88 93 SER A C 1
ATOM 655 O O . SER A 1 93 ? -15.792 20.515 26.610 1.00 48.88 93 SER A O 1
ATOM 657 N N . ARG A 1 94 ? -17.944 20.597 25.989 1.00 48.41 94 ARG A N 1
ATOM 658 C CA . ARG A 1 94 ? -18.187 21.884 26.653 1.00 48.41 94 ARG A CA 1
ATOM 659 C C . ARG A 1 94 ? -18.679 21.652 28.089 1.00 48.41 94 ARG A C 1
ATOM 661 O O . ARG A 1 94 ? -19.735 21.041 28.245 1.00 48.41 94 ARG A O 1
ATOM 668 N N . PRO A 1 95 ? -18.005 22.175 29.129 1.00 45.81 95 PRO A N 1
ATOM 669 C CA . PRO A 1 95 ? -18.668 22.472 30.395 1.00 45.81 95 PRO A CA 1
ATOM 670 C C . PRO A 1 95 ? -19.770 23.515 30.151 1.00 45.81 95 PRO A C 1
ATOM 672 O O . PRO A 1 95 ? -19.646 24.361 29.262 1.00 45.81 95 PRO A O 1
ATOM 675 N N . ALA A 1 96 ? -20.871 23.463 30.900 1.00 37.91 96 ALA A N 1
ATOM 676 C CA . ALA A 1 96 ? -21.944 24.446 30.775 1.00 37.91 96 ALA A CA 1
ATOM 677 C C . ALA A 1 96 ? -21.399 25.863 31.051 1.00 37.91 96 ALA A C 1
ATOM 679 O O . ALA A 1 96 ? -20.991 26.167 32.168 1.00 37.91 96 ALA A O 1
ATOM 680 N N . ALA A 1 97 ? -21.347 26.718 30.027 1.00 41.88 97 ALA A N 1
ATOM 681 C CA . ALA A 1 97 ? -20.843 28.080 30.164 1.00 41.88 97 ALA A CA 1
ATOM 682 C C . ALA A 1 97 ? -21.897 28.980 30.828 1.00 41.88 97 ALA A C 1
ATOM 684 O O . ALA A 1 97 ? -23.013 29.105 30.320 1.00 41.88 97 ALA A O 1
ATOM 685 N N . GLN A 1 98 ? -21.511 29.603 31.945 1.00 37.56 98 GLN A N 1
ATOM 686 C CA . GLN A 1 98 ? -22.200 30.740 32.554 1.00 37.56 98 GLN A CA 1
ATOM 687 C C . GLN A 1 98 ? -22.095 31.970 31.641 1.00 37.56 98 GLN A C 1
ATOM 689 O O . GLN A 1 98 ? -21.092 32.174 30.957 1.00 37.56 98 GLN A O 1
ATOM 694 N N . ALA A 1 99 ? -23.156 32.772 31.623 1.00 41.94 99 ALA A N 1
ATOM 695 C CA . ALA A 1 99 ? -23.243 34.000 30.848 1.00 41.94 99 ALA A CA 1
ATOM 696 C C . ALA A 1 99 ? -22.480 35.152 31.528 1.00 41.94 99 ALA A C 1
ATOM 698 O O . ALA A 1 99 ? -22.677 35.390 32.716 1.00 41.94 99 ALA A O 1
ATOM 699 N N . GLY A 1 100 ? -21.702 35.913 30.747 1.00 36.16 100 GLY A N 1
ATOM 700 C CA . GLY A 1 100 ? -21.343 37.299 31.075 1.00 36.16 100 GLY A CA 1
ATOM 701 C C . GLY A 1 100 ? -19.898 37.713 30.778 1.00 36.16 100 GLY A C 1
ATOM 702 O O . GLY A 1 100 ? -18.992 37.310 31.495 1.00 36.16 100 GLY A O 1
ATOM 703 N N . ALA A 1 101 ? -19.718 38.559 29.751 1.00 31.08 101 ALA A N 1
ATOM 704 C CA . ALA A 1 101 ? -18.985 39.845 29.759 1.00 31.08 101 ALA A CA 1
ATOM 705 C C . ALA A 1 101 ? -18.426 40.191 28.352 1.00 31.08 101 ALA A C 1
ATOM 707 O O . ALA A 1 101 ? -17.914 39.302 27.668 1.00 31.08 101 ALA A O 1
ATOM 708 N N . PRO A 1 102 ? -18.509 41.458 27.894 1.00 42.28 102 PRO A N 1
ATOM 709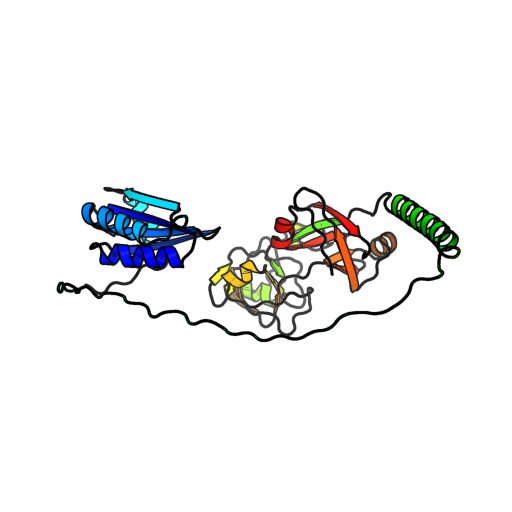 C CA . PRO A 1 102 ? -18.060 41.867 26.564 1.00 42.28 102 PRO A CA 1
ATOM 710 C C . PRO A 1 102 ? -16.552 42.162 26.542 1.00 42.28 102 PRO A C 1
ATOM 712 O O . PRO A 1 102 ? -16.027 42.831 27.430 1.00 42.28 102 PRO A O 1
ATOM 715 N N . VAL A 1 103 ? -15.855 41.687 25.506 1.00 39.84 103 VAL A N 1
ATOM 716 C CA . VAL A 1 103 ? -14.411 41.909 25.322 1.00 39.84 103 VAL A CA 1
ATOM 717 C C . VAL A 1 103 ? -14.174 43.147 24.450 1.00 39.84 103 VAL A C 1
ATOM 719 O O . VAL A 1 103 ? -14.710 43.257 23.347 1.00 39.84 103 VAL A O 1
ATOM 722 N N . ALA A 1 104 ? -13.376 44.078 24.976 1.00 36.16 104 ALA A N 1
ATOM 723 C CA . ALA A 1 104 ? -12.966 45.331 24.349 1.00 36.16 104 ALA A CA 1
ATOM 724 C C . ALA A 1 104 ? -11.942 45.134 23.209 1.00 36.16 104 ALA A C 1
ATOM 726 O O . ALA A 1 104 ? -11.191 44.160 23.185 1.00 36.16 104 ALA A O 1
ATOM 727 N N . LYS A 1 105 ? -11.922 46.088 22.266 1.00 40.97 105 LYS A N 1
ATOM 728 C CA . LYS A 1 105 ? -11.033 46.139 21.091 1.00 40.97 105 LYS A CA 1
ATOM 729 C C . LYS A 1 105 ? -9.595 46.513 21.476 1.00 40.97 105 LYS A C 1
ATOM 731 O O . LYS A 1 105 ? -9.407 47.372 22.333 1.00 40.97 105 LYS A O 1
ATOM 736 N N . ALA A 1 106 ? -8.610 45.949 20.774 1.00 32.97 106 ALA A N 1
ATOM 737 C CA . ALA A 1 106 ? -7.219 46.400 20.807 1.00 32.97 106 ALA A CA 1
ATOM 738 C C . ALA A 1 106 ? -6.668 46.564 19.378 1.00 32.97 106 ALA A C 1
ATOM 740 O O . ALA A 1 106 ? -6.817 45.668 18.546 1.00 32.97 106 ALA A O 1
ATOM 741 N N . ASP A 1 107 ? -6.076 47.737 19.139 1.00 32.50 107 ASP A N 1
ATOM 742 C CA . ASP A 1 107 ? -5.409 48.198 17.918 1.00 32.50 107 ASP A CA 1
ATOM 743 C C . ASP A 1 107 ? -4.065 47.499 17.668 1.00 32.50 107 ASP A C 1
ATOM 745 O O . ASP A 1 107 ? -3.373 47.088 18.600 1.00 32.50 107 ASP A O 1
ATOM 749 N N . ALA A 1 108 ? -3.672 47.432 16.394 1.00 33.66 108 ALA A N 1
ATOM 750 C CA . ALA A 1 108 ? -2.376 46.940 15.940 1.00 33.66 108 ALA A CA 1
ATOM 751 C C . ALA A 1 108 ? -1.534 48.084 15.352 1.00 33.66 108 ALA A C 1
ATOM 753 O O . ALA A 1 108 ? -1.992 48.805 14.466 1.00 33.66 108 ALA A O 1
ATOM 754 N N . SER A 1 109 ? -0.279 48.199 15.786 1.00 34.12 109 SER A N 1
ATOM 755 C CA . SER A 1 109 ? 0.760 48.990 15.120 1.00 34.12 109 SER A CA 1
ATOM 756 C C . SER A 1 109 ? 2.022 48.141 14.916 1.00 34.12 109 SER A C 1
ATOM 758 O O . SER A 1 109 ? 2.426 47.367 15.783 1.00 34.12 109 SER A O 1
ATOM 760 N N . LEU A 1 110 ? 2.610 48.254 13.721 1.00 36.78 110 LEU A N 1
ATOM 761 C CA . LEU A 1 110 ? 3.833 47.577 13.268 1.00 36.78 110 LEU A CA 1
ATOM 762 C C . LEU A 1 110 ? 5.037 48.539 13.340 1.00 36.78 110 LEU A C 1
ATOM 764 O O . LEU A 1 110 ? 4.843 49.728 13.079 1.00 36.78 110 LEU A O 1
ATOM 768 N N . PRO A 1 111 ? 6.274 48.054 13.577 1.00 34.78 111 PRO A N 1
ATOM 769 C CA . PRO A 1 111 ? 7.499 48.818 13.319 1.00 34.78 111 PRO A CA 1
ATOM 770 C C . PRO A 1 111 ? 8.234 48.408 12.013 1.00 34.78 111 PRO A C 1
ATOM 772 O O . PRO A 1 111 ? 7.930 47.350 11.456 1.00 34.78 111 PRO A O 1
ATOM 775 N N . PRO A 1 112 ? 9.183 49.241 11.516 1.00 40.53 112 PRO A N 1
ATOM 776 C CA . PRO A 1 112 ? 9.595 49.296 10.105 1.00 40.53 112 PRO A CA 1
ATOM 777 C C . PRO A 1 112 ? 10.985 48.701 9.772 1.00 40.53 112 PRO A C 1
ATOM 779 O O . PRO A 1 112 ? 11.765 48.350 10.654 1.00 40.53 112 PRO A O 1
ATOM 782 N N . GLU A 1 113 ? 11.261 48.621 8.461 1.00 38.72 113 GLU A N 1
ATOM 783 C CA . GLU A 1 113 ? 12.506 48.198 7.787 1.00 38.72 113 GLU A CA 1
ATOM 784 C C . GLU A 1 113 ? 13.685 49.188 7.918 1.00 38.72 113 GLU A C 1
ATOM 786 O O . GLU A 1 113 ? 13.481 50.401 7.947 1.00 38.72 113 GLU A O 1
ATOM 791 N N . GLU A 1 114 ? 14.924 48.676 7.818 1.00 31.23 114 GLU A N 1
ATOM 792 C CA . GLU A 1 114 ? 16.144 49.461 7.548 1.00 31.23 114 GLU A CA 1
ATOM 793 C C . GLU A 1 114 ? 17.035 48.829 6.455 1.00 31.23 114 GLU A C 1
ATOM 795 O O . GLU A 1 114 ? 17.096 47.610 6.287 1.00 31.23 114 GLU A O 1
ATOM 800 N N . LYS A 1 115 ? 17.715 49.706 5.696 1.00 32.06 115 LYS A N 1
ATOM 801 C CA . LYS A 1 115 ? 18.522 49.459 4.484 1.00 32.06 115 LYS A CA 1
ATOM 802 C C . LYS A 1 115 ? 20.039 49.381 4.753 1.00 32.06 115 LYS A C 1
ATOM 804 O O . LYS A 1 115 ? 20.540 50.066 5.632 1.00 32.06 115 LYS A O 1
ATOM 809 N N . GLU A 1 116 ? 20.708 48.602 3.889 1.00 38.38 116 GLU A N 1
ATOM 810 C CA . GLU A 1 116 ? 22.068 48.655 3.277 1.00 38.38 116 GLU A CA 1
ATOM 811 C C . GLU A 1 116 ? 23.143 49.687 3.732 1.00 38.38 116 GLU A C 1
ATOM 813 O O . GLU A 1 116 ? 22.803 50.802 4.122 1.00 38.38 116 GLU A O 1
ATOM 818 N N . PRO A 1 117 ? 24.467 49.407 3.545 1.00 43.19 117 PRO A N 1
ATOM 819 C CA . PRO A 1 117 ? 25.133 49.862 2.301 1.00 43.19 117 PRO A CA 1
ATOM 820 C C . PRO A 1 117 ? 26.361 49.066 1.770 1.00 43.19 117 PRO A C 1
ATOM 822 O O . PRO A 1 117 ? 26.945 48.198 2.416 1.00 43.19 117 PRO A O 1
ATOM 825 N N . ALA A 1 118 ? 26.754 49.446 0.546 1.00 34.53 118 ALA A N 1
ATOM 826 C CA . ALA A 1 118 ? 27.791 48.917 -0.350 1.00 34.53 118 ALA A CA 1
ATOM 827 C C . ALA A 1 118 ? 29.235 49.448 -0.147 1.00 34.53 118 ALA A C 1
ATOM 829 O O . ALA A 1 118 ? 29.410 50.568 0.328 1.00 34.53 118 ALA A O 1
ATOM 830 N N . ARG A 1 119 ? 30.257 48.746 -0.700 1.00 30.61 119 ARG A N 1
ATOM 831 C CA . ARG A 1 119 ? 31.357 49.363 -1.501 1.00 30.61 119 ARG A CA 1
ATOM 832 C C . ARG A 1 119 ? 32.208 48.370 -2.330 1.00 30.61 119 ARG A C 1
ATOM 834 O O . ARG A 1 119 ? 32.415 47.226 -1.956 1.00 30.61 119 ARG A O 1
ATOM 841 N N . ALA A 1 120 ? 32.697 48.886 -3.463 1.00 31.31 120 ALA A N 1
ATOM 842 C CA . ALA A 1 120 ? 33.362 48.275 -4.626 1.00 31.31 120 ALA A CA 1
ATOM 843 C C . ALA A 1 120 ? 34.898 48.071 -4.543 1.00 31.31 120 ALA A C 1
ATOM 845 O O . ALA A 1 120 ? 35.525 48.753 -3.740 1.00 31.31 120 ALA A O 1
ATOM 846 N N . LEU A 1 121 ? 35.506 47.295 -5.479 1.00 32.03 121 LEU A N 1
ATOM 847 C CA . LEU A 1 121 ? 36.451 47.782 -6.532 1.00 32.03 121 LEU A CA 1
ATOM 848 C C . LEU A 1 121 ? 37.027 46.684 -7.493 1.00 32.03 121 LEU A C 1
ATOM 850 O O . LEU A 1 121 ? 37.527 45.675 -7.020 1.00 32.03 121 LEU A O 1
ATOM 854 N N . ARG A 1 122 ? 37.025 46.979 -8.819 1.00 31.58 122 ARG A N 1
ATOM 855 C CA . ARG A 1 122 ? 38.001 46.730 -9.947 1.00 31.58 122 ARG A CA 1
ATOM 856 C C . ARG A 1 122 ? 38.792 45.392 -10.034 1.00 31.58 122 ARG A C 1
ATOM 858 O O . ARG A 1 122 ? 39.374 44.958 -9.060 1.00 31.58 122 ARG A O 1
ATOM 865 N N . ARG A 1 123 ? 39.032 44.767 -11.208 1.00 30.42 123 ARG A N 1
ATOM 866 C CA . ARG A 1 123 ? 39.745 45.258 -12.424 1.00 30.42 123 ARG A CA 1
ATOM 867 C C . ARG A 1 123 ? 39.727 44.173 -13.541 1.00 30.42 123 ARG A C 1
ATOM 869 O O . ARG A 1 123 ? 39.606 42.996 -13.227 1.00 30.42 123 ARG A O 1
ATOM 876 N N . ALA A 1 124 ? 39.910 44.548 -14.814 1.00 32.91 124 ALA A N 1
ATOM 877 C CA . ALA A 1 124 ? 39.862 43.659 -15.991 1.00 32.91 124 ALA A CA 1
ATOM 878 C C . ALA A 1 124 ? 41.215 43.473 -16.735 1.00 32.91 124 ALA A C 1
ATOM 880 O O . ALA A 1 124 ? 42.045 44.382 -16.729 1.00 32.91 124 ALA A O 1
ATOM 881 N N . ALA A 1 125 ? 41.293 42.344 -17.470 1.00 32.66 125 ALA A N 1
ATOM 882 C CA . ALA A 1 125 ? 41.939 42.064 -18.778 1.00 32.66 125 ALA A CA 1
ATOM 883 C C . ALA A 1 125 ? 43.434 41.654 -18.920 1.00 32.66 125 ALA A C 1
ATOM 885 O O . ALA A 1 125 ? 44.332 42.412 -18.560 1.00 32.66 125 ALA A O 1
ATOM 886 N N . ARG A 1 126 ? 43.661 40.506 -19.611 1.00 30.91 126 ARG A N 1
ATOM 887 C CA . ARG A 1 126 ? 44.519 40.229 -20.817 1.00 30.91 126 ARG A CA 1
ATOM 888 C C . ARG A 1 126 ? 44.632 38.692 -21.026 1.00 30.91 126 ARG A C 1
ATOM 890 O O . ARG A 1 126 ? 44.878 37.987 -20.059 1.00 30.91 126 ARG A O 1
ATOM 897 N N . SER A 1 127 ? 44.443 38.083 -22.209 1.00 30.30 127 SER A N 1
ATOM 898 C CA . SER A 1 127 ? 45.429 38.009 -23.313 1.00 30.30 127 SER A CA 1
ATOM 899 C C . SER A 1 127 ? 44.958 37.101 -24.494 1.00 30.30 127 SER A C 1
ATOM 901 O O . SER A 1 127 ? 44.398 36.041 -24.252 1.00 30.30 127 SER A O 1
ATOM 903 N N . GLY A 1 128 ? 45.213 37.537 -25.746 1.00 30.91 128 GLY A N 1
ATOM 904 C CA . GLY A 1 128 ? 45.800 36.791 -26.897 1.00 30.91 128 GLY A CA 1
ATOM 905 C C . GLY A 1 128 ? 45.078 35.632 -27.644 1.00 30.91 128 GLY A C 1
ATOM 906 O O . GLY A 1 128 ? 44.761 34.628 -27.017 1.00 30.91 128 GLY A O 1
ATOM 907 N N . PRO A 1 129 ? 44.952 35.673 -28.999 1.00 46.09 129 PRO A N 1
ATOM 908 C CA . PRO A 1 129 ? 44.476 34.562 -29.842 1.00 46.09 129 PRO A CA 1
ATOM 909 C C . PRO A 1 129 ? 45.602 33.858 -30.642 1.00 46.09 129 PRO A C 1
ATOM 911 O O . PRO A 1 129 ? 46.536 34.510 -31.102 1.00 46.09 129 PRO A O 1
ATOM 914 N N . GLY A 1 130 ? 45.485 32.546 -30.903 1.00 31.56 130 GLY A N 1
ATOM 915 C CA . GLY A 1 130 ? 46.316 31.877 -31.919 1.00 31.56 130 GLY A CA 1
ATOM 916 C C . GLY A 1 130 ? 46.324 30.341 -31.901 1.00 31.56 130 GLY A C 1
ATOM 917 O O . GLY A 1 130 ? 46.775 29.730 -30.941 1.00 31.56 130 GLY A O 1
ATOM 918 N N . GLY A 1 131 ? 45.894 29.728 -33.013 1.00 40.28 131 GLY A N 1
ATOM 919 C CA . GLY A 1 131 ? 46.376 28.417 -33.477 1.00 40.28 131 GLY A CA 1
ATOM 920 C C . GLY A 1 131 ? 45.689 27.156 -32.937 1.00 40.28 131 GLY A C 1
ATOM 921 O O . GLY A 1 131 ? 46.247 26.477 -32.085 1.00 40.28 131 GLY A O 1
ATOM 922 N N . ARG A 1 132 ? 44.526 26.762 -33.486 1.00 39.56 132 ARG A N 1
ATOM 923 C CA . ARG A 1 132 ? 43.971 25.393 -33.317 1.00 39.56 132 ARG A CA 1
ATOM 924 C C . ARG A 1 132 ? 42.872 25.063 -34.342 1.00 39.56 132 ARG A C 1
ATOM 926 O O . ARG A 1 132 ? 41.749 24.735 -33.978 1.00 39.56 132 ARG A O 1
ATOM 933 N N . GLN A 1 133 ? 43.168 25.176 -35.638 1.00 43.91 133 GLN A N 1
ATOM 934 C CA . GLN A 1 133 ? 42.157 24.952 -36.690 1.00 43.91 133 GLN A CA 1
ATOM 935 C C . GLN A 1 133 ? 42.380 23.740 -37.603 1.00 43.91 133 GLN A C 1
ATOM 937 O O . GLN A 1 133 ? 41.550 23.510 -38.469 1.00 43.91 133 GLN A O 1
ATOM 942 N N . LYS A 1 134 ? 43.405 22.903 -37.379 1.00 40.25 134 LYS A N 1
ATOM 943 C CA . LYS A 1 134 ? 43.625 21.710 -38.226 1.00 40.25 134 LYS A CA 1
ATOM 944 C C . LYS A 1 134 ? 43.479 20.348 -37.531 1.00 40.25 134 LYS A C 1
ATOM 946 O O . LYS A 1 134 ? 43.264 19.366 -38.212 1.00 40.25 134 LYS A O 1
ATOM 951 N N . ARG A 1 135 ? 43.482 20.286 -36.191 1.00 41.88 135 ARG A N 1
ATOM 952 C CA . ARG A 1 135 ? 43.228 19.039 -35.426 1.00 41.88 135 ARG A CA 1
ATOM 953 C C . ARG A 1 135 ? 41.754 18.790 -35.071 1.00 41.88 135 ARG A C 1
ATOM 955 O O . ARG A 1 135 ? 41.401 17.706 -34.648 1.00 41.88 135 ARG A O 1
ATOM 962 N N . ARG A 1 136 ? 40.884 19.790 -35.259 1.00 45.62 136 ARG A N 1
ATOM 963 C CA . ARG A 1 136 ? 39.458 19.728 -34.878 1.00 45.62 136 ARG A CA 1
ATOM 964 C C . ARG A 1 136 ? 38.536 19.107 -35.932 1.00 45.62 136 ARG A C 1
ATOM 966 O O . ARG A 1 136 ? 37.363 18.927 -35.630 1.00 45.62 136 ARG A O 1
ATOM 973 N N . ALA A 1 137 ? 39.017 18.864 -37.150 1.00 44.88 137 ALA A N 1
ATOM 974 C CA . ALA A 1 137 ? 38.202 18.289 -38.221 1.00 44.88 137 ALA A CA 1
ATOM 975 C C . ALA A 1 137 ? 38.265 16.753 -38.208 1.00 44.88 137 ALA A C 1
ATOM 977 O O . ALA A 1 137 ? 37.220 16.119 -38.213 1.00 44.88 137 ALA A O 1
ATOM 978 N N . GLU A 1 138 ? 39.462 16.178 -38.058 1.00 40.50 138 GLU A N 1
ATOM 979 C CA . GLU A 1 138 ? 39.678 14.721 -38.032 1.00 40.50 138 GLU A CA 1
ATOM 980 C C . GLU A 1 138 ? 39.132 14.075 -36.737 1.00 40.50 138 GLU A C 1
ATOM 982 O O . GLU A 1 138 ? 38.391 13.100 -36.809 1.00 40.50 138 GLU A O 1
ATOM 987 N N . GLU A 1 139 ? 39.332 14.697 -35.563 1.00 44.78 139 GLU A N 1
ATOM 988 C CA . GLU A 1 139 ? 38.734 14.242 -34.284 1.00 44.78 139 GLU A CA 1
ATOM 989 C C . GLU A 1 139 ? 37.191 14.341 -34.261 1.00 44.78 139 GLU A C 1
ATOM 991 O O . GLU A 1 139 ? 36.523 13.647 -33.495 1.00 44.78 139 GLU A O 1
ATOM 996 N N . ARG A 1 140 ? 36.597 15.215 -35.090 1.00 50.69 140 ARG A N 1
ATOM 997 C CA . ARG A 1 140 ? 35.133 15.346 -35.209 1.00 50.69 140 ARG A CA 1
ATOM 998 C C . ARG A 1 140 ? 34.524 14.270 -36.097 1.00 50.69 140 ARG A C 1
ATOM 1000 O O . ARG A 1 140 ? 33.375 13.910 -35.871 1.00 50.69 140 ARG A O 1
ATOM 1007 N N . GLU A 1 141 ? 35.263 13.785 -37.088 1.00 47.00 141 GLU A N 1
ATOM 1008 C CA . GLU A 1 141 ? 34.778 12.790 -38.043 1.00 47.00 141 GLU A CA 1
ATOM 1009 C C . GLU A 1 141 ? 34.827 11.377 -37.437 1.00 47.00 141 GLU A C 1
ATOM 1011 O O . GLU A 1 141 ? 33.829 10.659 -37.499 1.00 47.00 141 GLU A O 1
ATOM 1016 N N . GLU A 1 142 ? 35.902 11.028 -36.714 1.00 46.44 142 GLU A N 1
ATOM 1017 C CA . GLU A 1 142 ? 35.978 9.784 -35.924 1.00 46.44 142 GLU A CA 1
ATOM 1018 C C . GLU A 1 142 ? 34.933 9.745 -34.796 1.00 46.44 142 GLU A C 1
ATOM 1020 O O . GLU A 1 142 ? 34.238 8.742 -34.634 1.00 46.44 142 GLU A O 1
ATOM 1025 N N . GLY A 1 143 ? 34.729 10.858 -34.077 1.00 50.09 143 GLY A N 1
ATOM 1026 C CA . GLY A 1 143 ? 33.689 10.955 -33.046 1.00 50.09 143 GLY A CA 1
ATOM 1027 C C . GLY A 1 143 ? 32.257 10.878 -33.596 1.00 50.09 143 GLY A C 1
ATOM 1028 O O . GLY A 1 143 ? 31.353 10.417 -32.901 1.00 50.09 143 GLY A O 1
ATOM 1029 N N . MET A 1 144 ? 32.030 11.292 -34.848 1.00 52.25 144 MET A N 1
ATOM 1030 C CA . MET A 1 144 ? 30.715 11.220 -35.496 1.00 52.25 144 MET A CA 1
ATOM 1031 C C . MET A 1 144 ? 30.412 9.811 -36.020 1.00 52.25 144 MET A C 1
ATOM 1033 O O . MET A 1 144 ? 29.268 9.365 -35.934 1.00 52.25 144 MET A O 1
ATOM 1037 N N . ILE A 1 145 ? 31.427 9.091 -36.511 1.00 55.28 145 ILE A N 1
ATOM 1038 C CA . ILE A 1 145 ? 31.303 7.677 -36.894 1.00 55.28 145 ILE A CA 1
ATOM 1039 C C . ILE A 1 145 ? 31.021 6.821 -35.655 1.00 55.28 145 ILE A C 1
ATOM 1041 O O . ILE A 1 145 ? 30.131 5.973 -35.709 1.00 55.28 145 ILE A O 1
ATOM 1045 N N . ASP A 1 146 ? 31.694 7.085 -34.532 1.00 60.66 146 ASP A N 1
ATOM 1046 C CA . ASP A 1 146 ? 31.489 6.343 -33.285 1.00 60.66 146 ASP A CA 1
ATOM 1047 C C . ASP A 1 146 ? 30.125 6.652 -32.637 1.00 60.66 146 ASP A C 1
ATOM 1049 O O . ASP A 1 146 ? 29.445 5.744 -32.160 1.00 60.66 146 ASP A O 1
ATOM 1053 N N . ALA A 1 147 ? 29.647 7.900 -32.725 1.00 57.53 147 ALA A N 1
ATOM 1054 C CA . ALA A 1 147 ? 28.302 8.284 -32.289 1.00 57.53 147 ALA A CA 1
ATOM 1055 C C . ALA A 1 147 ? 27.194 7.653 -33.150 1.00 57.53 147 ALA A C 1
ATOM 1057 O O . ALA A 1 147 ? 26.216 7.141 -32.612 1.00 57.53 147 ALA A O 1
ATOM 1058 N N . LEU A 1 148 ? 27.352 7.626 -34.479 1.00 66.44 148 LEU A N 1
ATOM 1059 C CA . LEU A 1 148 ? 26.403 6.977 -35.393 1.00 66.44 148 LEU A CA 1
ATOM 1060 C C . LEU A 1 148 ? 26.426 5.449 -35.260 1.00 66.44 148 LEU A C 1
ATOM 1062 O O . LEU A 1 148 ? 25.401 4.793 -35.456 1.00 66.44 148 LEU A O 1
ATOM 1066 N N . LEU A 1 149 ? 27.584 4.866 -34.939 1.00 64.50 149 LEU A N 1
ATOM 1067 C CA . LEU A 1 149 ? 27.720 3.444 -34.647 1.00 64.50 149 LEU A CA 1
ATOM 1068 C C . LEU A 1 149 ? 27.061 3.107 -33.306 1.00 64.50 149 LEU A C 1
ATOM 1070 O O . LEU A 1 149 ? 26.275 2.166 -33.259 1.00 64.50 149 LEU A O 1
ATOM 1074 N N . HIS A 1 150 ? 27.285 3.908 -32.260 1.00 61.75 150 HIS A N 1
ATOM 1075 C CA . HIS A 1 150 ? 26.574 3.801 -30.984 1.00 61.75 150 HIS A CA 1
ATOM 1076 C C . HIS A 1 150 ? 25.068 3.969 -31.163 1.00 61.75 150 HIS A C 1
ATOM 1078 O O . HIS A 1 150 ? 24.304 3.178 -30.620 1.00 61.75 150 HIS A O 1
ATOM 1084 N N . GLU A 1 151 ? 24.617 4.930 -31.967 1.00 63.16 151 GLU A N 1
ATOM 1085 C CA . GLU A 1 151 ? 23.201 5.139 -32.258 1.00 63.16 151 GLU A CA 1
ATOM 1086 C C . GLU A 1 151 ? 22.610 3.942 -33.012 1.00 63.16 151 GLU A C 1
ATOM 1088 O O . GLU A 1 151 ? 21.549 3.448 -32.643 1.00 63.16 151 GLU A O 1
ATOM 1093 N N . LYS A 1 152 ? 23.318 3.387 -34.006 1.00 60.81 152 LYS A N 1
ATOM 1094 C CA . LYS A 1 152 ? 22.883 2.186 -34.742 1.00 60.81 152 LYS A CA 1
ATOM 1095 C C . LYS A 1 152 ? 22.934 0.909 -33.904 1.00 60.81 152 LYS A C 1
ATOM 1097 O O . LYS A 1 152 ? 22.071 0.049 -34.081 1.00 60.81 152 LYS A O 1
ATOM 1102 N N . ILE A 1 153 ? 23.910 0.767 -33.006 1.00 61.88 153 ILE A N 1
ATOM 1103 C CA . ILE A 1 153 ? 24.010 -0.341 -32.047 1.00 61.88 153 ILE A CA 1
ATOM 1104 C C . ILE A 1 153 ? 22.885 -0.218 -31.019 1.00 61.88 153 ILE A C 1
ATOM 1106 O O . ILE A 1 153 ? 22.172 -1.189 -30.802 1.00 61.88 153 ILE A O 1
ATOM 1110 N N . THR A 1 154 ? 22.629 0.975 -30.484 1.00 56.69 154 THR A N 1
ATOM 1111 C CA . THR A 1 154 ? 21.505 1.260 -29.577 1.00 56.69 154 THR A CA 1
ATOM 1112 C C . THR A 1 154 ? 20.163 1.039 -30.277 1.00 56.69 154 THR A C 1
ATOM 1114 O O . THR A 1 154 ? 19.261 0.426 -29.712 1.00 56.69 154 THR A O 1
ATOM 1117 N N . ALA A 1 155 ? 20.026 1.436 -31.544 1.00 54.44 155 ALA A N 1
ATOM 1118 C CA . ALA A 1 155 ? 18.844 1.194 -32.373 1.00 54.44 155 ALA A CA 1
ATOM 1119 C C . ALA A 1 155 ? 18.653 -0.296 -32.728 1.00 54.44 155 ALA A C 1
ATOM 1121 O O . ALA A 1 155 ? 17.524 -0.757 -32.893 1.00 54.44 155 ALA A O 1
ATOM 1122 N N . ARG A 1 156 ? 19.738 -1.079 -32.834 1.00 53.50 156 ARG A N 1
ATOM 1123 C CA . ARG A 1 156 ? 19.673 -2.541 -33.018 1.00 53.50 156 ARG A CA 1
ATOM 1124 C C . ARG A 1 156 ? 19.414 -3.291 -31.713 1.00 53.50 156 ARG A C 1
ATOM 1126 O O . ARG A 1 156 ? 18.669 -4.261 -31.750 1.00 53.50 156 ARG A O 1
ATOM 1133 N N . LEU A 1 157 ? 19.979 -2.849 -30.590 1.00 53.78 157 LEU A N 1
ATOM 1134 C CA . LEU A 1 157 ? 19.767 -3.423 -29.254 1.00 53.78 157 LEU A CA 1
ATOM 1135 C C . LEU A 1 157 ? 18.385 -3.073 -28.686 1.00 53.78 157 LEU A C 1
ATOM 1137 O O . LEU A 1 157 ? 17.810 -3.861 -27.948 1.00 53.78 157 LEU A O 1
ATOM 1141 N N . SER A 1 158 ? 17.813 -1.931 -29.078 1.00 50.00 158 SER A N 1
ATOM 1142 C CA . SER A 1 158 ? 16.430 -1.546 -28.751 1.00 50.00 158 SER A CA 1
ATOM 1143 C C . SER A 1 158 ? 15.371 -2.304 -29.555 1.00 50.00 158 SER A C 1
ATOM 1145 O O . SER A 1 158 ? 14.175 -2.122 -29.312 1.00 50.00 158 SER A O 1
ATOM 1147 N N . ARG A 1 159 ? 15.768 -3.208 -30.464 1.00 47.53 159 ARG A N 1
ATOM 1148 C CA . ARG A 1 159 ? 14.848 -4.215 -31.002 1.00 47.53 159 ARG A CA 1
ATOM 1149 C C . ARG A 1 159 ? 14.573 -5.262 -29.920 1.00 47.53 159 ARG A C 1
ATOM 1151 O O . ARG A 1 159 ? 15.167 -6.332 -29.895 1.00 47.53 159 ARG A O 1
ATOM 1158 N N . VAL A 1 160 ? 13.593 -4.901 -29.092 1.00 55.34 160 VAL A N 1
ATOM 1159 C CA . VAL A 1 160 ? 12.880 -5.702 -28.092 1.00 55.34 160 VAL A CA 1
ATOM 1160 C C . VAL A 1 160 ? 13.711 -6.018 -26.845 1.00 55.34 160 VAL A C 1
ATOM 1162 O O . VAL A 1 160 ? 14.054 -7.168 -26.583 1.00 55.34 160 VAL A O 1
ATOM 1165 N N . SER A 1 161 ? 13.974 -4.998 -26.015 1.00 63.75 161 SER A N 1
ATOM 1166 C CA . SER A 1 161 ? 14.201 -5.266 -24.588 1.00 63.75 161 SER A CA 1
ATOM 1167 C C . SER A 1 161 ? 13.003 -6.075 -24.073 1.00 63.75 161 SER A C 1
ATOM 1169 O O . SER A 1 161 ? 11.870 -5.630 -24.279 1.00 63.75 161 SER A O 1
ATOM 1171 N N . PRO A 1 162 ? 13.211 -7.247 -23.449 1.00 78.69 162 PRO A N 1
ATOM 1172 C CA . PRO A 1 162 ? 12.110 -8.072 -22.982 1.00 78.69 162 PRO A CA 1
ATOM 1173 C C . PRO A 1 162 ? 11.241 -7.285 -22.003 1.00 78.69 162 PRO A C 1
ATOM 1175 O O . PRO A 1 162 ? 11.748 -6.681 -21.054 1.00 78.69 162 PRO A O 1
ATOM 1178 N N . GLU A 1 163 ? 9.937 -7.281 -22.258 1.00 90.38 163 GLU A N 1
ATOM 1179 C CA . GLU A 1 163 ? 8.970 -6.639 -21.382 1.00 90.38 163 GLU A CA 1
ATOM 1180 C C . GLU A 1 163 ? 8.847 -7.418 -20.070 1.00 90.38 163 GLU A C 1
ATOM 1182 O O . GLU A 1 163 ? 8.722 -8.646 -20.049 1.00 90.38 163 GLU A O 1
ATOM 1187 N N . ILE A 1 164 ? 8.906 -6.681 -18.966 1.00 96.56 164 ILE A N 1
ATOM 1188 C CA . ILE A 1 164 ? 8.766 -7.199 -17.615 1.00 96.56 164 ILE A CA 1
ATOM 1189 C C . ILE A 1 164 ? 7.391 -6.776 -17.104 1.00 96.56 164 ILE A C 1
ATOM 1191 O O . ILE A 1 164 ? 7.083 -5.583 -17.067 1.00 96.56 164 ILE A O 1
ATOM 1195 N N . PRO A 1 165 ? 6.562 -7.725 -16.669 1.00 97.38 165 PRO A N 1
ATOM 1196 C CA . PRO A 1 165 ? 5.238 -7.415 -16.172 1.00 97.38 165 PRO A CA 1
ATOM 1197 C C . PRO A 1 165 ? 5.284 -6.893 -14.738 1.00 97.38 165 PRO A C 1
ATOM 1199 O O . PRO A 1 165 ? 6.051 -7.371 -13.901 1.00 97.38 165 PRO A O 1
ATOM 1202 N N . VAL A 1 166 ? 4.412 -5.935 -14.452 1.00 98.00 166 VAL A N 1
ATOM 1203 C CA . VAL A 1 166 ? 4.292 -5.268 -13.154 1.00 98.00 166 VAL A CA 1
ATOM 1204 C C . VAL A 1 166 ? 3.376 -6.056 -12.219 1.00 98.00 166 VAL A C 1
ATOM 1206 O O . VAL A 1 166 ? 2.231 -6.359 -12.573 1.00 98.00 166 VAL A O 1
ATOM 1209 N N . GLY A 1 167 ? 3.863 -6.309 -11.006 1.00 97.19 167 GLY A N 1
ATOM 1210 C CA . GLY A 1 167 ? 3.098 -6.746 -9.844 1.00 97.19 167 GLY A CA 1
ATOM 1211 C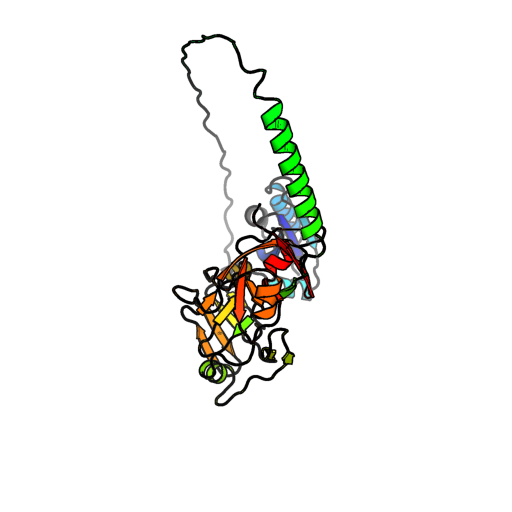 C . GLY A 1 167 ? 2.980 -5.602 -8.835 1.00 97.19 167 GLY A C 1
ATOM 1212 O O . GLY A 1 167 ? 3.980 -5.096 -8.332 1.00 97.19 167 GLY A O 1
ATOM 1213 N N . ILE A 1 168 ? 1.752 -5.175 -8.552 1.00 97.12 168 ILE A N 1
ATOM 1214 C CA . ILE A 1 168 ? 1.450 -4.099 -7.606 1.00 97.12 168 ILE A CA 1
ATOM 1215 C C . ILE A 1 168 ? 1.038 -4.710 -6.275 1.00 97.12 168 ILE A C 1
ATOM 1217 O O . ILE A 1 168 ? 0.002 -5.379 -6.175 1.00 97.12 168 ILE A O 1
ATOM 1221 N N . SER A 1 169 ? 1.812 -4.394 -5.245 1.00 92.94 169 SER A N 1
ATOM 1222 C CA . SER A 1 169 ? 1.578 -4.838 -3.879 1.00 92.94 169 SER A CA 1
ATOM 1223 C C . SER A 1 169 ? 0.856 -3.753 -3.084 1.00 92.94 169 SER A C 1
ATOM 1225 O O . SER A 1 169 ? 1.361 -2.650 -2.883 1.00 92.94 169 SER A O 1
ATOM 1227 N N . ASN A 1 170 ? -0.351 -4.068 -2.615 1.00 95.69 170 ASN A N 1
ATOM 1228 C CA . ASN A 1 170 ? -1.001 -3.290 -1.559 1.00 95.69 170 ASN A CA 1
ATOM 1229 C C . ASN A 1 170 ? -0.411 -3.687 -0.195 1.00 95.69 170 ASN A C 1
ATOM 1231 O O . ASN A 1 170 ? 0.323 -4.672 -0.101 1.00 95.69 170 ASN A O 1
ATOM 1235 N N . ARG A 1 171 ? -0.765 -2.962 0.869 1.00 97.12 171 ARG A N 1
ATOM 1236 C CA . ARG A 1 171 ? -0.391 -3.318 2.243 1.00 97.12 171 ARG A CA 1
ATOM 1237 C C . ARG A 1 171 ? -0.772 -4.760 2.573 1.00 97.12 171 ARG A C 1
ATOM 1239 O O . ARG A 1 171 ? -1.909 -5.179 2.329 1.00 97.12 171 ARG A O 1
ATOM 1246 N N . HIS A 1 172 ? 0.168 -5.505 3.131 1.00 98.38 172 HIS A N 1
ATOM 1247 C CA . HIS A 1 172 ? -0.022 -6.917 3.434 1.00 98.38 172 HIS A CA 1
ATOM 1248 C C . HIS A 1 172 ? 0.981 -7.398 4.481 1.00 98.38 172 HIS A C 1
ATOM 1250 O O . HIS A 1 172 ? 1.973 -6.730 4.771 1.00 98.38 172 HIS A O 1
ATOM 1256 N N . VAL A 1 173 ? 0.716 -8.571 5.047 1.00 98.44 173 VAL A N 1
ATOM 1257 C CA . VAL A 1 173 ? 1.578 -9.199 6.048 1.00 98.44 173 VAL A CA 1
ATOM 1258 C C . VAL A 1 173 ? 1.907 -10.634 5.655 1.00 98.44 173 VAL A C 1
ATOM 1260 O O . VAL A 1 173 ? 1.039 -11.381 5.206 1.00 98.44 173 VAL A O 1
ATOM 1263 N N . HIS A 1 174 ? 3.162 -11.020 5.849 1.00 98.44 174 HIS A N 1
ATOM 1264 C CA . HIS A 1 174 ? 3.604 -12.412 5.874 1.00 98.44 174 HIS A CA 1
ATOM 1265 C C . HIS A 1 174 ? 3.725 -12.835 7.332 1.00 98.44 174 HIS A C 1
ATOM 1267 O O . HIS A 1 174 ? 4.249 -12.064 8.136 1.00 98.44 174 HIS A O 1
ATOM 1273 N N . LEU A 1 175 ? 3.253 -14.031 7.682 1.00 98.44 175 LEU A N 1
ATOM 1274 C CA . LEU A 1 175 ? 3.206 -14.487 9.073 1.00 98.44 175 LEU A CA 1
ATOM 1275 C C . LEU A 1 175 ? 4.057 -15.734 9.302 1.00 98.44 175 LEU A C 1
ATOM 1277 O O . LEU A 1 175 ? 4.107 -16.633 8.458 1.00 98.44 175 LEU A O 1
ATOM 1281 N N . ALA A 1 176 ? 4.678 -15.805 10.476 1.00 98.19 176 ALA A N 1
ATOM 1282 C CA . ALA A 1 176 ? 5.203 -17.045 11.022 1.00 98.19 176 ALA A CA 1
ATOM 1283 C C . ALA A 1 176 ? 4.079 -17.946 11.535 1.00 98.19 176 ALA A C 1
ATOM 1285 O O . ALA A 1 176 ? 3.036 -17.458 11.964 1.00 98.19 176 ALA A O 1
ATOM 1286 N N . GLN A 1 177 ? 4.292 -19.265 11.522 1.00 98.31 177 GLN A N 1
ATOM 1287 C CA . GLN A 1 177 ? 3.262 -20.227 11.939 1.00 98.31 177 GLN A CA 1
ATOM 1288 C C . GLN A 1 177 ? 2.770 -19.964 13.372 1.00 98.31 177 GLN A C 1
ATOM 1290 O O . GLN A 1 177 ? 1.571 -19.963 13.622 1.00 98.31 177 GLN A O 1
ATOM 1295 N N . GLN A 1 178 ? 3.682 -19.639 14.291 1.00 97.94 178 GLN A N 1
ATOM 1296 C CA . GLN A 1 178 ? 3.330 -19.263 15.665 1.00 97.94 178 GLN A CA 1
ATOM 1297 C C . GLN A 1 178 ? 2.404 -18.032 15.733 1.00 97.94 178 GLN A C 1
ATOM 1299 O O . GLN A 1 178 ? 1.512 -17.973 16.575 1.00 97.94 178 GLN A O 1
ATOM 1304 N N . ASP A 1 179 ? 2.582 -17.072 14.822 1.00 98.44 179 ASP A N 1
ATOM 1305 C CA . ASP A 1 179 ? 1.808 -15.832 14.799 1.00 98.44 179 ASP A CA 1
ATOM 1306 C C . ASP A 1 179 ? 0.456 -16.048 14.117 1.00 98.44 179 ASP A C 1
ATOM 1308 O O . ASP A 1 179 ? -0.539 -15.463 14.537 1.00 98.44 179 ASP A O 1
ATOM 1312 N N . VAL A 1 180 ? 0.386 -16.938 13.118 1.00 98.50 180 VAL A N 1
ATOM 1313 C CA . VAL A 1 180 ? -0.893 -17.437 12.588 1.00 98.50 180 VAL A CA 1
ATOM 1314 C C . VAL A 1 180 ? -1.710 -18.045 13.721 1.00 98.50 180 VAL A C 1
ATOM 1316 O O . VAL A 1 180 ? -2.876 -17.696 13.894 1.00 98.50 180 VAL A O 1
ATOM 1319 N N . GLU A 1 181 ? -1.095 -18.892 14.541 1.00 98.38 181 GLU A N 1
ATOM 1320 C CA . GLU A 1 181 ? -1.801 -19.527 15.649 1.00 98.38 181 GLU A CA 1
ATOM 1321 C C . GLU A 1 181 ? -2.239 -18.533 16.730 1.00 98.38 181 GLU A C 1
ATOM 1323 O O . GLU A 1 181 ? -3.351 -18.634 17.249 1.00 98.38 181 GLU A O 1
ATOM 1328 N N . ALA A 1 182 ? -1.411 -17.533 17.034 1.00 98.12 182 ALA A N 1
ATOM 1329 C CA . ALA A 1 182 ? -1.760 -16.474 17.978 1.00 98.12 182 ALA A CA 1
ATOM 1330 C C . ALA A 1 182 ? -2.897 -15.566 17.471 1.00 98.12 182 ALA A C 1
ATOM 1332 O O . ALA A 1 182 ? -3.712 -15.091 18.262 1.00 98.12 182 ALA A O 1
ATOM 1333 N N . LEU A 1 183 ? -2.967 -15.314 16.161 1.00 98.12 183 LEU A N 1
ATOM 1334 C CA . LEU A 1 183 ? -3.961 -14.423 15.558 1.00 98.12 183 LEU A CA 1
ATOM 1335 C C . LEU A 1 183 ? -5.281 -15.132 15.232 1.00 98.12 183 LEU A C 1
ATOM 1337 O O . LEU A 1 183 ? -6.338 -14.509 15.353 1.00 98.12 183 LEU A O 1
ATOM 1341 N N . PHE A 1 184 ? -5.236 -16.406 14.832 1.00 98.19 184 PHE A N 1
ATOM 1342 C CA . PHE A 1 184 ? -6.383 -17.142 14.279 1.00 98.19 184 PHE A CA 1
ATOM 1343 C C . PHE A 1 184 ? -6.767 -18.408 15.061 1.00 98.19 184 PHE A C 1
ATOM 1345 O O . PHE A 1 184 ? -7.876 -18.908 14.884 1.00 98.19 184 PHE A O 1
ATOM 1352 N N . GLY A 1 185 ? -5.913 -18.892 15.967 1.00 97.69 185 GLY A N 1
ATOM 1353 C CA . GLY A 1 185 ? -6.177 -20.041 16.837 1.00 97.69 185 GLY A CA 1
ATOM 1354 C C . GLY A 1 185 ? -5.140 -21.160 16.701 1.00 97.69 185 GLY A C 1
ATOM 1355 O O . GLY A 1 185 ? -4.474 -21.308 15.681 1.00 97.69 185 GLY A O 1
ATOM 1356 N N . LYS A 1 186 ? -4.997 -21.983 17.744 1.00 96.88 186 LYS A N 1
ATOM 1357 C CA . LYS A 1 186 ? -3.993 -23.060 17.785 1.00 96.88 186 LYS A CA 1
ATOM 1358 C C . LYS A 1 186 ? -4.180 -24.060 16.636 1.00 96.88 186 LYS A C 1
ATOM 1360 O O . LYS A 1 186 ? -5.286 -24.551 16.422 1.00 96.88 186 LYS A O 1
ATOM 1365 N N . GLY A 1 187 ? -3.088 -24.394 15.946 1.00 95.00 187 GLY A N 1
ATOM 1366 C CA . GLY A 1 187 ? -3.087 -25.304 14.794 1.00 95.00 187 GLY A CA 1
ATOM 1367 C C . GLY A 1 187 ? -3.752 -24.759 13.522 1.00 95.00 187 GLY A C 1
ATOM 1368 O O . GLY A 1 187 ? -4.037 -25.539 12.616 1.00 95.00 187 GLY A O 1
ATOM 1369 N N . TYR A 1 188 ? -4.027 -23.453 13.445 1.00 97.50 188 TYR A N 1
ATOM 1370 C CA . TYR A 1 188 ? -4.665 -22.849 12.277 1.00 97.50 188 TYR A CA 1
ATOM 1371 C C . TYR A 1 188 ? -3.741 -22.857 11.049 1.00 97.50 188 TYR A C 1
ATOM 1373 O O . TYR A 1 188 ? -2.540 -22.583 11.146 1.00 97.50 188 TYR A O 1
ATOM 1381 N N . ALA A 1 189 ? -4.318 -23.134 9.879 1.00 97.25 189 ALA A N 1
ATOM 1382 C CA . ALA A 1 189 ? -3.646 -23.081 8.586 1.00 97.25 189 ALA A CA 1
ATOM 1383 C C . ALA A 1 189 ? -4.313 -22.020 7.704 1.00 97.25 189 ALA A C 1
ATOM 1385 O O . ALA A 1 189 ? -5.536 -21.939 7.660 1.00 97.25 189 ALA A O 1
ATOM 1386 N N . LEU A 1 190 ? -3.505 -21.213 7.011 1.00 98.00 190 LEU A N 1
ATOM 1387 C CA . LEU A 1 190 ? -4.002 -20.150 6.133 1.00 98.00 190 LEU A CA 1
ATOM 1388 C C . LEU A 1 190 ? -4.819 -20.724 4.973 1.00 98.00 190 LEU A C 1
ATOM 1390 O O . LEU A 1 190 ? -4.384 -21.680 4.326 1.00 98.00 190 LEU A O 1
ATOM 1394 N N . THR A 1 191 ? -5.948 -20.090 4.666 1.00 97.81 191 THR A N 1
ATOM 1395 C CA . THR A 1 191 ? -6.860 -20.527 3.607 1.00 97.81 191 THR A CA 1
ATOM 1396 C C . THR A 1 191 ? -6.504 -19.831 2.291 1.00 97.81 191 THR A C 1
ATOM 1398 O O . THR A 1 191 ? -6.605 -18.605 2.209 1.00 97.81 191 THR A O 1
ATOM 1401 N N . PRO A 1 192 ? -6.076 -20.545 1.232 1.00 97.75 192 PRO A N 1
ATOM 1402 C CA . PRO A 1 192 ? -5.730 -19.904 -0.033 1.00 97.75 192 PRO A CA 1
ATOM 1403 C C . PRO A 1 192 ? -6.955 -19.289 -0.719 1.00 97.75 192 PRO A C 1
ATOM 1405 O O . PRO A 1 192 ? -7.873 -20.003 -1.107 1.00 97.75 192 PRO A O 1
ATOM 1408 N N . LEU A 1 193 ? -6.933 -17.972 -0.939 1.00 96.94 193 LEU A N 1
ATOM 1409 C CA . LEU A 1 193 ? -7.975 -17.255 -1.682 1.00 96.94 193 LEU A CA 1
ATOM 1410 C C . LEU A 1 193 ? -7.620 -17.134 -3.165 1.00 96.94 193 LEU A C 1
ATOM 1412 O O . LEU A 1 193 ? -8.441 -17.385 -4.045 1.00 96.94 193 LEU A O 1
ATOM 1416 N N . LYS A 1 194 ? -6.396 -16.682 -3.459 1.00 95.31 194 LYS A N 1
ATOM 1417 C CA . LYS A 1 194 ? -5.958 -16.416 -4.834 1.00 95.31 194 LYS A CA 1
ATOM 1418 C C . LYS A 1 194 ? -4.457 -16.662 -4.997 1.00 95.31 194 LYS A C 1
ATOM 1420 O O . LYS A 1 194 ? -3.685 -16.080 -4.234 1.00 95.31 194 LYS A O 1
ATOM 1425 N N . PRO A 1 195 ? -4.017 -17.429 -6.011 1.00 96.25 195 PRO A N 1
ATOM 1426 C CA . PRO A 1 195 ? -2.595 -17.571 -6.300 1.00 96.25 195 PRO A CA 1
ATOM 1427 C C . PRO A 1 195 ? -1.993 -16.234 -6.748 1.00 96.25 195 PRO A C 1
ATOM 1429 O O . PRO A 1 195 ? -2.613 -15.466 -7.493 1.00 96.25 195 PRO A O 1
ATOM 1432 N N . LEU A 1 196 ? -0.776 -15.957 -6.286 1.00 94.81 196 LEU A N 1
ATOM 1433 C CA . LEU A 1 196 ? 0.046 -14.866 -6.799 1.00 94.81 196 LEU A CA 1
ATOM 1434 C C . LEU A 1 196 ? 0.892 -15.372 -7.967 1.00 94.81 196 LEU A C 1
ATOM 1436 O O . LEU A 1 196 ? 0.966 -16.568 -8.240 1.00 94.81 196 LEU A O 1
ATOM 1440 N N . ARG A 1 197 ? 1.532 -14.447 -8.683 1.00 92.88 197 ARG A N 1
ATOM 1441 C CA . ARG A 1 197 ? 2.372 -14.803 -9.827 1.00 92.88 197 ARG A CA 1
ATOM 1442 C C . ARG A 1 197 ? 3.640 -15.551 -9.415 1.00 92.88 197 ARG A C 1
ATOM 1444 O O . ARG A 1 197 ? 4.103 -16.413 -10.157 1.00 92.88 197 ARG A O 1
ATOM 1451 N N . GLN A 1 198 ? 4.200 -15.216 -8.254 1.00 95.75 198 GLN A N 1
ATOM 1452 C CA . GLN A 1 198 ? 5.357 -15.924 -7.717 1.00 95.75 198 GLN A CA 1
ATOM 1453 C C . GLN A 1 198 ? 4.961 -17.362 -7.333 1.00 95.75 198 GLN A C 1
ATOM 1455 O O . GLN A 1 198 ? 4.004 -17.530 -6.570 1.00 95.75 198 GLN A O 1
ATOM 1460 N N . PRO A 1 199 ? 5.667 -18.391 -7.842 1.00 94.44 199 PRO A N 1
ATOM 1461 C CA . PRO A 1 199 ? 5.346 -19.793 -7.594 1.00 94.44 199 PRO A CA 1
ATOM 1462 C C . PRO A 1 199 ? 5.136 -20.112 -6.109 1.00 94.44 199 PRO A C 1
ATOM 1464 O O . PRO A 1 199 ? 5.932 -19.740 -5.249 1.00 94.44 199 PRO A O 1
ATOM 1467 N N . GLY A 1 200 ? 4.030 -20.794 -5.803 1.00 93.69 200 GLY A N 1
ATOM 1468 C CA . GLY A 1 200 ? 3.681 -21.224 -4.445 1.00 93.69 200 GLY A CA 1
ATOM 1469 C C . GLY A 1 200 ? 3.173 -20.121 -3.508 1.00 93.69 200 GLY A C 1
ATOM 1470 O O . GLY A 1 200 ? 2.700 -20.450 -2.425 1.00 93.69 200 GLY A O 1
ATOM 1471 N N . GLN A 1 201 ? 3.223 -18.843 -3.897 1.00 96.44 201 GLN A N 1
ATOM 1472 C CA . GLN A 1 201 ? 2.695 -17.739 -3.090 1.00 96.44 201 GLN A CA 1
ATOM 1473 C C . GLN A 1 201 ? 1.199 -17.522 -3.360 1.00 96.44 201 GLN A C 1
ATOM 1475 O O . GLN A 1 201 ? 0.726 -17.649 -4.493 1.00 96.44 201 GLN A O 1
ATOM 1480 N N . PHE A 1 202 ? 0.443 -17.136 -2.335 1.00 97.62 202 PHE A N 1
ATOM 1481 C CA . PHE A 1 202 ? -0.990 -16.864 -2.452 1.00 97.62 202 PHE A CA 1
ATOM 1482 C C . PHE A 1 202 ? -1.438 -15.728 -1.530 1.00 97.62 202 PHE A C 1
ATOM 1484 O O . PHE A 1 202 ? -0.885 -15.515 -0.456 1.00 97.62 202 PHE A O 1
ATOM 1491 N N . ALA A 1 203 ? -2.473 -14.999 -1.939 1.00 97.50 203 ALA A N 1
ATOM 1492 C CA . ALA A 1 203 ? -3.265 -14.201 -1.016 1.00 97.50 203 ALA A CA 1
ATOM 1493 C C . ALA A 1 203 ? -4.202 -15.139 -0.257 1.00 97.50 203 ALA A C 1
ATOM 1495 O O . ALA A 1 203 ? -4.878 -15.960 -0.883 1.00 97.50 203 ALA A O 1
ATOM 1496 N N . ALA A 1 204 ? -4.227 -15.029 1.066 1.00 98.06 204 ALA A N 1
ATOM 1497 C CA . ALA A 1 204 ? -5.075 -15.847 1.920 1.00 98.06 204 ALA A CA 1
ATOM 1498 C C . ALA A 1 204 ? -6.443 -15.176 2.149 1.00 98.06 204 ALA A C 1
ATOM 1500 O O . ALA A 1 204 ? -6.577 -13.966 1.933 1.00 98.06 204 ALA A O 1
ATOM 1501 N N . GLU A 1 205 ? -7.468 -15.922 2.558 1.00 97.69 205 GLU A N 1
ATOM 1502 C CA . GLU A 1 205 ? -8.778 -15.353 2.921 1.00 97.69 205 GLU A CA 1
ATOM 1503 C C . GLU A 1 205 ? -8.677 -14.446 4.149 1.00 97.69 205 GLU A C 1
ATOM 1505 O O . GLU A 1 205 ? -9.410 -13.458 4.273 1.00 97.69 205 GLU A O 1
ATOM 1510 N N . GLU A 1 206 ? -7.702 -14.727 5.006 1.00 98.25 206 GLU A N 1
ATOM 1511 C CA . GLU A 1 206 ? -7.490 -14.045 6.261 1.00 98.25 206 GLU A CA 1
ATOM 1512 C C . GLU A 1 206 ? -6.995 -12.605 6.073 1.00 98.25 206 GLU A C 1
ATOM 1514 O O . GLU A 1 206 ? -6.179 -12.259 5.206 1.00 98.25 206 GLU A O 1
ATOM 1519 N N . CYS A 1 207 ? -7.485 -11.757 6.971 1.00 97.94 207 CYS A N 1
ATOM 1520 C CA . CYS A 1 207 ? -7.059 -10.382 7.134 1.00 97.94 207 CYS A CA 1
ATOM 1521 C C . CYS A 1 207 ? -6.788 -10.103 8.611 1.00 97.94 207 CYS A C 1
ATOM 1523 O O . CYS A 1 207 ? -7.468 -10.633 9.490 1.00 97.94 207 CYS A O 1
ATOM 1525 N N . VAL A 1 208 ? -5.862 -9.187 8.872 1.00 98.06 208 VAL A N 1
ATOM 1526 C CA . VAL A 1 208 ? -5.577 -8.665 10.212 1.00 98.06 208 VAL A CA 1
ATOM 1527 C C . VAL A 1 208 ? -5.898 -7.176 10.292 1.00 98.06 208 VAL A C 1
ATOM 1529 O O . VAL A 1 208 ? -5.995 -6.473 9.280 1.00 98.06 208 VAL A O 1
ATOM 1532 N N . THR A 1 209 ? -6.057 -6.680 11.514 1.00 97.81 209 THR A N 1
ATOM 1533 C CA . THR A 1 209 ? -6.020 -5.244 11.795 1.00 97.81 209 THR A CA 1
ATOM 1534 C C . THR A 1 209 ? -4.626 -4.871 12.276 1.00 97.81 209 THR A C 1
ATOM 1536 O O . THR A 1 209 ? -4.119 -5.461 13.222 1.00 97.81 209 THR A O 1
ATOM 1539 N N . VAL A 1 210 ? -4.013 -3.879 11.640 1.00 98.31 210 VAL A N 1
ATOM 1540 C CA . VAL A 1 210 ? -2.732 -3.306 12.057 1.00 98.31 210 VAL A CA 1
ATOM 1541 C C . VAL A 1 210 ? -3.014 -2.070 12.896 1.00 98.31 210 VAL A C 1
ATOM 1543 O O . VAL A 1 210 ? -3.732 -1.174 12.453 1.00 98.31 210 VAL A O 1
ATOM 1546 N N . VAL A 1 211 ? -2.435 -1.993 14.086 1.00 96.06 211 VAL A N 1
ATOM 1547 C CA . VAL A 1 211 ? -2.558 -0.857 15.000 1.00 96.06 211 VAL A CA 1
ATOM 1548 C C . VAL A 1 211 ? -1.180 -0.256 15.241 1.00 96.06 211 VAL A C 1
ATOM 1550 O O . VAL A 1 211 ? -0.227 -0.950 15.595 1.00 96.06 211 VAL A O 1
ATOM 1553 N N . GLY A 1 212 ? -1.082 1.054 15.038 1.00 95.88 212 GLY A N 1
ATOM 1554 C CA . GLY A 1 212 ? 0.067 1.861 15.425 1.00 95.88 212 GLY A CA 1
ATOM 1555 C C . GLY A 1 212 ? -0.324 2.938 16.445 1.00 95.88 212 GLY A C 1
ATOM 1556 O O . GLY A 1 212 ? -1.500 3.071 16.789 1.00 95.88 212 GLY A O 1
ATOM 1557 N N . PRO A 1 213 ? 0.638 3.750 16.915 1.00 92.88 213 PRO A N 1
ATOM 1558 C CA . PRO A 1 213 ? 0.406 4.740 17.972 1.00 92.88 213 PRO A CA 1
ATOM 1559 C C . PRO A 1 213 ? -0.679 5.785 17.673 1.00 92.88 213 PRO A C 1
ATOM 1561 O O . PRO A 1 213 ? -1.259 6.356 18.592 1.00 92.88 213 PRO A O 1
ATOM 1564 N N . LYS A 1 214 ? -0.932 6.084 16.394 1.00 92.38 214 LYS A N 1
ATOM 1565 C CA . LYS A 1 214 ? -1.852 7.151 15.965 1.00 92.38 214 LYS A CA 1
ATOM 1566 C C . LYS A 1 214 ? -3.186 6.630 15.430 1.00 92.38 214 LYS A C 1
ATOM 1568 O O . LYS A 1 214 ? -4.159 7.385 15.384 1.00 92.38 214 LYS A O 1
ATOM 1573 N N . GLY A 1 215 ? -3.241 5.381 14.986 1.00 90.94 215 GLY A N 1
ATOM 1574 C CA . GLY A 1 215 ? -4.412 4.853 14.301 1.00 90.94 215 GLY A CA 1
ATOM 1575 C C . GLY A 1 215 ? -4.249 3.404 13.877 1.00 90.94 215 GLY A C 1
ATOM 1576 O O . GLY A 1 215 ? -3.278 2.739 14.231 1.00 90.94 215 GLY A O 1
ATOM 1577 N N . SER A 1 216 ? -5.214 2.924 13.100 1.00 94.31 216 SER A N 1
ATOM 1578 C CA . SER A 1 216 ? -5.268 1.540 12.646 1.00 94.31 216 SER A CA 1
ATOM 1579 C C . SER A 1 216 ? -5.639 1.424 11.170 1.00 94.31 216 SER A C 1
ATOM 1581 O O . SER A 1 216 ? -6.276 2.309 10.595 1.00 94.31 216 SER A O 1
ATOM 1583 N N . LEU A 1 217 ? -5.227 0.310 10.569 1.00 94.75 217 LEU A N 1
ATOM 1584 C CA . LEU A 1 217 ? -5.620 -0.138 9.238 1.00 94.75 217 LEU A CA 1
ATOM 1585 C C . LEU A 1 217 ? -6.304 -1.493 9.388 1.00 94.75 217 LEU A C 1
ATOM 1587 O O . LEU A 1 217 ? -5.716 -2.441 9.903 1.00 94.75 217 LEU A O 1
ATOM 1591 N N . THR A 1 218 ? -7.556 -1.578 8.961 1.00 94.88 218 THR A N 1
ATOM 1592 C CA . THR A 1 218 ? -8.337 -2.817 8.977 1.00 94.88 218 THR A CA 1
ATOM 1593 C C . THR A 1 218 ? -8.212 -3.535 7.637 1.00 94.88 218 THR A C 1
ATOM 1595 O O . THR A 1 218 ? -7.844 -2.926 6.631 1.00 94.88 218 THR A O 1
ATOM 1598 N N . GLN A 1 219 ? -8.539 -4.831 7.618 1.00 94.69 219 GLN A N 1
ATOM 1599 C CA . GLN A 1 219 ? -8.564 -5.634 6.389 1.00 94.69 219 GLN A CA 1
ATOM 1600 C C . GLN A 1 219 ? -7.200 -5.688 5.667 1.00 94.69 219 GLN A C 1
ATOM 1602 O O . GLN A 1 219 ? -7.132 -5.655 4.437 1.00 94.69 219 GLN A O 1
ATOM 1607 N N . VAL A 1 220 ? -6.102 -5.758 6.430 1.00 98.00 220 VAL A N 1
ATOM 1608 C CA . VAL A 1 220 ? -4.756 -5.949 5.873 1.00 98.00 220 VAL A CA 1
ATOM 1609 C C . VAL A 1 220 ? -4.578 -7.422 5.527 1.00 98.00 220 VAL A C 1
ATOM 1611 O O . VAL A 1 220 ? -4.699 -8.285 6.395 1.00 98.00 220 VAL A O 1
ATOM 1614 N N . ARG A 1 221 ? -4.322 -7.700 4.247 1.00 98.31 221 ARG A N 1
ATOM 1615 C CA . ARG A 1 221 ? -4.290 -9.053 3.679 1.00 98.31 221 ARG A CA 1
ATOM 1616 C C . ARG A 1 221 ? -3.111 -9.861 4.222 1.00 98.31 221 ARG A C 1
ATOM 1618 O O . ARG A 1 221 ? -1.990 -9.353 4.252 1.00 98.31 221 ARG A O 1
ATOM 1625 N N . VAL A 1 222 ? -3.350 -11.124 4.570 1.00 98.50 222 VAL A N 1
ATOM 1626 C CA . VAL A 1 222 ? -2.281 -12.096 4.840 1.00 98.50 222 VAL A CA 1
ATOM 1627 C C . VAL A 1 222 ? -1.839 -12.747 3.527 1.00 98.50 222 VAL A C 1
ATOM 1629 O O . VAL A 1 222 ? -2.677 -13.156 2.719 1.00 98.50 222 VAL A O 1
ATOM 1632 N N . LEU A 1 223 ? -0.528 -12.826 3.298 1.00 98.31 223 LEU A N 1
ATOM 1633 C CA . LEU A 1 223 ? 0.060 -13.595 2.202 1.00 98.31 223 LEU A CA 1
ATOM 1634 C C . LEU A 1 223 ? 0.667 -14.892 2.738 1.00 98.31 223 LEU A C 1
ATOM 1636 O O . LEU A 1 223 ? 1.346 -14.896 3.765 1.00 98.31 223 LEU A O 1
ATOM 1640 N N . GLY A 1 224 ? 0.390 -15.980 2.026 1.00 96.44 224 GLY A N 1
ATOM 1641 C CA . GLY A 1 224 ? 0.916 -17.308 2.291 1.00 96.44 224 GLY A CA 1
ATOM 1642 C C . GLY A 1 224 ? 1.936 -17.759 1.236 1.00 96.44 224 GLY A C 1
ATOM 1643 O O . GLY A 1 224 ? 2.010 -17.168 0.151 1.00 96.44 224 GLY A O 1
ATOM 1644 N N . PRO A 1 225 ? 2.702 -18.826 1.522 1.00 97.44 225 PRO A N 1
ATOM 1645 C CA . PRO A 1 225 ? 2.650 -19.644 2.734 1.00 97.44 225 PRO A CA 1
ATOM 1646 C C . PRO A 1 225 ? 3.276 -18.932 3.942 1.00 97.44 225 PRO A C 1
ATOM 1648 O O . PRO A 1 225 ? 3.822 -17.833 3.824 1.00 97.44 225 PRO A O 1
ATOM 1651 N N . THR A 1 226 ? 3.201 -19.566 5.112 1.00 97.50 226 THR A N 1
ATOM 1652 C CA . THR A 1 226 ? 3.879 -19.058 6.307 1.00 97.50 226 THR A CA 1
ATOM 1653 C C . THR A 1 226 ? 5.390 -18.981 6.096 1.00 97.50 226 THR A C 1
ATOM 1655 O O . THR A 1 226 ? 5.984 -19.729 5.315 1.00 97.50 226 THR A O 1
ATOM 1658 N N . ARG A 1 227 ? 6.023 -18.027 6.780 1.00 96.50 227 ARG A N 1
ATOM 1659 C CA . ARG A 1 227 ? 7.468 -17.777 6.713 1.00 96.50 227 ARG A CA 1
ATOM 1660 C C . ARG A 1 227 ? 8.134 -18.083 8.057 1.00 96.50 227 ARG A C 1
ATOM 1662 O O . ARG A 1 227 ? 7.448 -18.208 9.062 1.00 96.50 227 ARG A O 1
ATOM 1669 N N . PRO A 1 228 ? 9.471 -18.170 8.125 1.00 95.94 228 PRO A N 1
ATOM 1670 C CA . PRO A 1 228 ? 10.161 -18.304 9.410 1.00 95.94 228 PRO A CA 1
ATOM 1671 C C . PRO A 1 228 ? 9.984 -17.093 10.340 1.00 95.94 228 PRO A C 1
ATOM 1673 O O . PRO A 1 228 ? 10.089 -17.232 11.552 1.00 95.94 228 PRO A O 1
ATOM 1676 N N . CYS A 1 229 ? 9.736 -15.907 9.778 1.00 96.50 229 CYS A N 1
ATOM 1677 C CA . CYS A 1 229 ? 9.576 -14.656 10.513 1.00 96.50 229 CYS A CA 1
ATOM 1678 C C . CYS A 1 229 ? 8.433 -13.834 9.909 1.00 96.50 229 CYS A C 1
ATOM 1680 O O . CYS A 1 229 ? 8.257 -13.828 8.684 1.00 96.50 229 CYS A O 1
ATOM 1682 N N . SER A 1 230 ? 7.675 -13.148 10.765 1.00 98.25 230 SER A N 1
ATOM 1683 C CA . SER A 1 230 ? 6.598 -12.259 10.345 1.00 98.25 230 SER A CA 1
ATOM 1684 C C . SER A 1 230 ? 7.146 -10.942 9.793 1.00 98.25 230 SER A C 1
ATOM 1686 O O . SER A 1 230 ? 8.156 -10.412 10.250 1.00 98.25 230 SER A O 1
ATOM 1688 N N . GLN A 1 231 ? 6.482 -10.399 8.778 1.00 98.50 231 GLN A N 1
ATOM 1689 C CA . GLN A 1 231 ? 6.879 -9.148 8.139 1.00 98.50 231 GLN A CA 1
ATOM 1690 C C . GLN A 1 231 ? 5.648 -8.412 7.630 1.00 98.50 231 GLN A C 1
ATOM 1692 O O . GLN A 1 231 ? 4.863 -8.957 6.855 1.00 98.50 231 GLN A O 1
ATOM 1697 N N . LEU A 1 232 ? 5.512 -7.153 8.034 1.00 98.44 232 LEU A N 1
ATOM 1698 C CA . LEU A 1 232 ? 4.467 -6.251 7.572 1.00 98.44 232 LEU A CA 1
ATOM 1699 C C . LEU A 1 232 ? 5.041 -5.270 6.546 1.00 98.44 232 LEU A C 1
ATOM 1701 O O . LEU A 1 232 ? 5.994 -4.542 6.833 1.00 98.44 232 LEU A O 1
ATOM 1705 N N . GLU A 1 233 ? 4.407 -5.216 5.380 1.00 98.38 233 GLU A N 1
ATOM 1706 C CA . GLU A 1 233 ? 4.739 -4.295 4.297 1.00 98.38 233 GLU A CA 1
ATOM 1707 C C . GLU A 1 233 ? 3.619 -3.262 4.145 1.00 98.38 233 GLU A C 1
ATOM 1709 O O . GLU A 1 233 ? 2.455 -3.606 3.922 1.00 98.38 233 GLU A O 1
ATOM 1714 N N . ILE A 1 234 ? 3.969 -1.985 4.302 1.00 98.00 234 ILE A N 1
ATOM 1715 C CA . ILE A 1 234 ? 3.031 -0.854 4.272 1.00 98.00 234 ILE A CA 1
ATOM 1716 C C . ILE A 1 234 ? 3.579 0.300 3.434 1.00 98.00 234 ILE A C 1
ATOM 1718 O O . ILE A 1 234 ? 4.792 0.456 3.289 1.00 98.00 234 ILE A O 1
ATOM 1722 N N . SER A 1 235 ? 2.691 1.147 2.914 1.00 97.50 235 SER A N 1
ATOM 1723 C CA . SER A 1 235 ? 3.103 2.327 2.149 1.00 97.50 235 SER A CA 1
ATOM 1724 C C . SER A 1 235 ? 3.619 3.460 3.046 1.00 97.50 235 SER A C 1
ATOM 1726 O O . SER A 1 235 ? 3.494 3.439 4.283 1.00 97.50 235 SER A O 1
ATOM 1728 N N . ARG A 1 236 ? 4.165 4.520 2.436 1.00 96.19 236 ARG A N 1
ATOM 1729 C CA . ARG A 1 236 ? 4.559 5.703 3.205 1.00 96.19 236 ARG A CA 1
ATOM 1730 C C . ARG A 1 236 ? 3.337 6.442 3.758 1.00 96.19 236 ARG A C 1
ATOM 1732 O 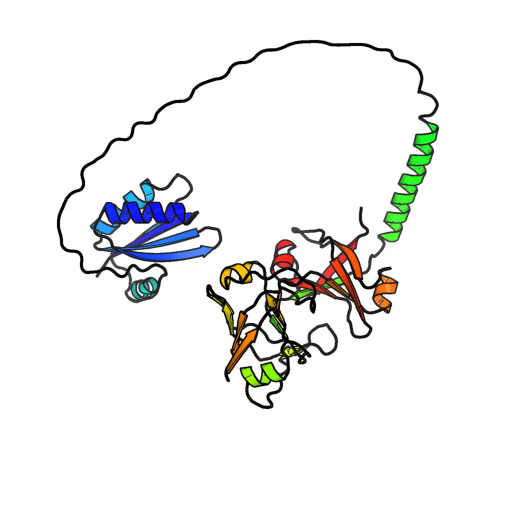O . ARG A 1 236 ? 3.399 6.919 4.892 1.00 96.19 236 ARG A O 1
ATOM 1739 N N . ALA A 1 237 ? 2.217 6.514 3.035 1.00 96.06 237 ALA A N 1
ATOM 1740 C CA . ALA A 1 237 ? 0.975 7.081 3.574 1.00 96.06 237 ALA A CA 1
ATOM 1741 C C . ALA A 1 237 ? 0.412 6.262 4.747 1.00 96.06 237 ALA A C 1
ATOM 1743 O O . ALA A 1 237 ? -0.086 6.835 5.724 1.00 96.06 237 ALA A O 1
ATOM 1744 N N . ASP A 1 238 ? 0.535 4.936 4.699 1.00 97.75 238 ASP A N 1
ATOM 1745 C CA . ASP A 1 238 ? 0.122 4.057 5.794 1.00 97.75 238 ASP A CA 1
ATOM 1746 C C . ASP A 1 238 ? 0.902 4.358 7.079 1.00 97.75 238 ASP A C 1
ATOM 1748 O O . ASP A 1 238 ? 0.305 4.459 8.154 1.00 97.75 238 ASP A O 1
ATOM 1752 N N . CYS A 1 239 ? 2.208 4.626 6.969 1.00 97.00 239 CYS A N 1
ATOM 1753 C CA . CYS A 1 239 ? 3.036 5.073 8.093 1.00 97.00 239 CYS A CA 1
ATOM 1754 C C . CYS A 1 239 ? 2.455 6.317 8.788 1.00 97.00 239 CYS A C 1
ATOM 1756 O O . CYS A 1 239 ? 2.371 6.362 10.018 1.00 97.00 239 CYS A O 1
ATOM 1758 N N . PHE A 1 240 ? 1.991 7.317 8.027 1.00 96.44 240 PHE A N 1
ATOM 1759 C CA . PHE A 1 240 ? 1.377 8.528 8.591 1.00 96.44 240 PHE A CA 1
ATOM 1760 C C . PHE A 1 240 ? 0.030 8.271 9.272 1.00 96.44 240 PHE A C 1
ATOM 1762 O O . PHE A 1 240 ? -0.334 9.003 10.204 1.00 96.44 240 PHE A O 1
ATOM 1769 N N . THR A 1 241 ? -0.714 7.274 8.795 1.00 95.25 241 THR A N 1
ATOM 1770 C CA . THR A 1 241 ? -2.005 6.865 9.361 1.00 95.25 241 THR A CA 1
ATOM 1771 C C . THR A 1 241 ? -1.805 6.124 10.677 1.00 95.25 241 THR A C 1
ATOM 1773 O O . THR A 1 241 ? -2.430 6.468 11.679 1.00 95.25 241 THR A O 1
ATOM 1776 N N . LEU A 1 242 ? -0.878 5.166 10.689 1.00 94.88 242 LEU A N 1
ATOM 1777 C CA . LEU A 1 242 ? -0.546 4.349 11.853 1.00 94.88 242 LEU A CA 1
ATOM 1778 C C . LEU A 1 242 ? 0.291 5.113 12.888 1.00 94.88 242 LEU A C 1
ATOM 1780 O O . LEU A 1 242 ? 0.248 4.790 14.070 1.00 94.88 242 LEU A O 1
ATOM 1784 N N . GLY A 1 243 ? 1.032 6.145 12.478 1.00 94.94 243 GLY A N 1
ATOM 1785 C CA . GLY A 1 243 ? 1.998 6.827 13.343 1.00 94.94 243 GLY A CA 1
ATOM 1786 C C . GLY A 1 243 ? 3.277 6.014 13.558 1.00 94.94 243 GLY A C 1
ATOM 1787 O O . GLY A 1 243 ? 3.894 6.118 14.613 1.00 94.94 243 GLY A O 1
ATOM 1788 N N . ILE A 1 244 ? 3.658 5.195 12.575 1.00 95.00 244 ILE A N 1
ATOM 1789 C CA . ILE A 1 244 ? 4.845 4.330 12.606 1.00 95.00 244 ILE A CA 1
ATOM 1790 C C . ILE A 1 244 ? 5.918 4.930 11.697 1.00 95.00 244 ILE A C 1
ATOM 1792 O O . ILE A 1 244 ? 5.611 5.470 10.637 1.00 95.00 244 ILE A O 1
ATOM 1796 N N . ARG A 1 245 ? 7.190 4.826 12.089 1.00 94.31 245 ARG A N 1
ATOM 1797 C CA . ARG A 1 245 ? 8.330 5.151 11.221 1.00 94.31 245 ARG A CA 1
ATOM 1798 C C . ARG A 1 245 ? 8.939 3.861 10.676 1.00 94.31 245 ARG A C 1
ATOM 1800 O O . ARG A 1 245 ? 9.829 3.299 11.301 1.00 94.31 245 ARG A O 1
ATOM 1807 N N . ALA A 1 246 ? 8.447 3.396 9.530 1.00 96.44 246 ALA A N 1
ATOM 1808 C CA . ALA A 1 246 ? 9.027 2.253 8.830 1.00 96.44 246 ALA A CA 1
ATOM 1809 C C . ALA A 1 246 ? 10.087 2.723 7.805 1.00 96.44 246 ALA A C 1
ATOM 1811 O O . ALA A 1 246 ? 9.834 3.679 7.057 1.00 96.44 246 ALA A O 1
ATOM 1812 N N . PRO A 1 247 ? 11.284 2.108 7.768 1.00 97.25 247 PRO A N 1
ATOM 1813 C CA . PRO A 1 247 ? 12.280 2.377 6.733 1.00 97.25 247 PRO A CA 1
ATOM 1814 C C . PRO A 1 247 ? 11.906 1.694 5.408 1.00 97.25 247 PRO A C 1
ATOM 1816 O O . PRO A 1 247 ? 11.151 0.724 5.399 1.00 97.25 247 PRO A O 1
ATOM 1819 N N . VAL A 1 248 ? 12.467 2.178 4.294 1.00 96.75 248 VAL A N 1
ATOM 1820 C CA . VAL A 1 248 ? 12.384 1.468 3.005 1.00 96.75 248 VAL A CA 1
ATOM 1821 C C . VAL A 1 248 ? 13.442 0.372 2.998 1.00 96.75 248 VAL A C 1
ATOM 1823 O O . VAL A 1 248 ? 14.611 0.674 3.238 1.00 96.75 248 VAL A O 1
ATOM 1826 N N . ARG A 1 249 ? 13.045 -0.882 2.773 1.00 96.31 249 ARG A N 1
ATOM 1827 C CA . ARG A 1 249 ? 13.929 -2.054 2.865 1.00 96.31 249 ARG A CA 1
ATOM 1828 C C . ARG A 1 249 ? 13.530 -3.140 1.878 1.00 96.31 249 ARG A C 1
ATOM 1830 O O . ARG A 1 249 ? 12.366 -3.260 1.502 1.00 96.31 249 ARG A O 1
ATOM 1837 N N . GLU A 1 250 ? 14.494 -3.969 1.499 1.00 94.50 250 GLU A N 1
ATOM 1838 C CA . GLU A 1 250 ? 14.189 -5.242 0.852 1.00 94.50 250 GLU A CA 1
ATOM 1839 C C . GLU A 1 250 ? 13.556 -6.212 1.858 1.00 94.50 250 GLU A C 1
ATOM 1841 O O . GLU A 1 250 ? 13.879 -6.198 3.050 1.00 94.50 250 GLU A O 1
ATOM 1846 N N . SER A 1 251 ? 12.679 -7.093 1.371 1.00 92.62 251 SER A N 1
ATOM 1847 C CA . SER A 1 251 ? 12.081 -8.141 2.202 1.00 92.62 251 SER A CA 1
ATOM 1848 C C . SER A 1 251 ? 13.167 -8.973 2.893 1.00 92.62 251 SER A C 1
ATOM 1850 O O . SER A 1 251 ? 14.056 -9.509 2.230 1.00 92.62 251 SER A O 1
ATOM 1852 N N . GLY A 1 252 ? 13.042 -9.140 4.210 1.00 91.00 252 GLY A N 1
ATOM 1853 C CA . GLY A 1 252 ? 13.997 -9.844 5.069 1.00 91.00 252 GLY A CA 1
ATOM 1854 C C . GLY A 1 252 ? 15.038 -8.946 5.750 1.00 91.00 252 GLY A C 1
ATOM 1855 O O . GLY A 1 252 ? 15.622 -9.366 6.745 1.00 91.00 252 GLY A O 1
ATOM 1856 N N . GLN A 1 253 ? 15.246 -7.703 5.297 1.00 92.81 253 GLN A N 1
ATOM 1857 C CA . GLN A 1 253 ? 16.156 -6.753 5.954 1.00 92.81 253 GLN A CA 1
ATOM 1858 C C . GLN A 1 253 ? 15.440 -6.000 7.083 1.00 92.81 253 GLN A C 1
ATOM 1860 O O . GLN A 1 253 ? 15.062 -4.835 6.948 1.00 92.81 253 GLN A O 1
ATOM 1865 N N . LEU A 1 254 ? 15.234 -6.696 8.200 1.00 91.69 254 LEU A N 1
ATOM 1866 C CA . LEU A 1 254 ? 14.362 -6.256 9.292 1.00 91.69 254 LEU A CA 1
ATOM 1867 C C . LEU A 1 254 ? 15.081 -5.528 10.438 1.00 91.69 254 LEU A C 1
ATOM 1869 O O . LEU A 1 254 ? 14.439 -5.079 11.383 1.00 91.69 254 LEU A O 1
ATOM 1873 N N . GLU A 1 255 ? 16.399 -5.367 10.375 1.00 90.12 255 GLU A N 1
ATOM 1874 C CA . GLU A 1 255 ? 17.161 -4.664 11.411 1.00 90.12 255 GLU A CA 1
ATOM 1875 C C . GLU A 1 255 ? 16.758 -3.185 11.523 1.00 90.12 255 GLU A C 1
ATOM 1877 O O . GLU A 1 255 ? 16.781 -2.441 10.535 1.00 90.12 255 GLU A O 1
ATOM 1882 N N . ASN A 1 256 ? 16.435 -2.743 12.744 1.00 91.62 256 ASN A N 1
ATOM 1883 C CA . ASN A 1 256 ? 15.967 -1.383 13.045 1.00 91.62 256 ASN A CA 1
ATOM 1884 C C . ASN A 1 256 ? 14.741 -0.966 12.208 1.00 91.62 256 ASN A C 1
ATOM 1886 O O . ASN A 1 256 ? 14.589 0.202 11.835 1.00 91.62 256 ASN A O 1
ATOM 1890 N N . ALA A 1 257 ? 13.885 -1.931 11.870 1.00 95.25 257 ALA A N 1
ATOM 1891 C CA . ALA A 1 257 ? 12.623 -1.693 11.189 1.00 95.25 257 ALA A CA 1
ATOM 1892 C C . ALA A 1 257 ? 11.547 -1.180 12.162 1.00 95.25 257 ALA A C 1
ATOM 1894 O O . ALA A 1 257 ? 11.749 -1.085 13.374 1.00 95.25 257 ALA A O 1
ATOM 1895 N N . GLY A 1 258 ? 10.384 -0.816 11.623 1.00 94.62 258 GLY A N 1
ATOM 1896 C CA . GLY A 1 258 ? 9.261 -0.353 12.429 1.00 94.62 258 GLY A CA 1
ATOM 1897 C C . GLY A 1 258 ? 8.624 -1.475 13.255 1.00 94.62 258 GLY A C 1
ATOM 1898 O O . GLY A 1 258 ? 8.869 -2.663 13.035 1.00 94.62 258 GLY A O 1
ATOM 1899 N N . SER A 1 259 ? 7.742 -1.077 14.169 1.00 97.12 259 SER A N 1
ATOM 1900 C CA . SER A 1 259 ? 6.957 -1.979 15.015 1.00 97.12 259 SER A CA 1
ATOM 1901 C C . SER A 1 259 ? 5.469 -1.660 14.895 1.00 97.12 259 SER A C 1
ATOM 1903 O O . SER A 1 259 ? 5.103 -0.499 14.703 1.00 97.12 259 SER A O 1
ATOM 1905 N N . ALA A 1 260 ? 4.621 -2.678 15.014 1.00 97.38 260 ALA A N 1
ATOM 1906 C CA . ALA A 1 260 ? 3.164 -2.557 14.972 1.00 97.38 260 ALA A CA 1
ATOM 1907 C C . ALA A 1 260 ? 2.509 -3.650 15.819 1.00 97.38 260 ALA A C 1
ATOM 1909 O O . ALA A 1 260 ? 3.101 -4.700 16.049 1.00 97.38 260 ALA A O 1
ATOM 1910 N N . LEU A 1 261 ? 1.263 -3.432 16.229 1.00 98.06 261 LEU A N 1
ATOM 1911 C CA . LEU A 1 261 ? 0.429 -4.475 16.814 1.00 98.06 261 LEU A CA 1
ATOM 1912 C C . LEU A 1 261 ? -0.493 -5.044 15.731 1.00 98.06 261 LEU A C 1
ATOM 1914 O O . LEU A 1 261 ? -1.201 -4.290 15.063 1.00 98.06 261 LEU A O 1
ATOM 1918 N N . LEU A 1 262 ? -0.500 -6.362 15.561 1.00 98.38 262 LEU A N 1
ATOM 1919 C CA . LEU A 1 262 ? -1.476 -7.069 14.737 1.00 98.38 262 LEU A CA 1
ATOM 1920 C C . LEU A 1 262 ? -2.595 -7.602 15.620 1.00 98.38 262 LEU A C 1
ATOM 1922 O O . LEU A 1 262 ? -2.328 -8.166 16.676 1.00 98.38 262 LEU A O 1
ATOM 1926 N N . ILE A 1 263 ? -3.835 -7.464 15.166 1.00 97.06 263 ILE A N 1
ATOM 1927 C CA . ILE A 1 263 ? -5.024 -8.001 15.826 1.00 97.06 263 ILE A CA 1
ATOM 1928 C C . ILE A 1 263 ? -5.742 -8.920 14.839 1.00 97.06 263 ILE A C 1
ATOM 1930 O O . ILE A 1 263 ? -6.124 -8.493 13.744 1.00 97.06 263 ILE A O 1
ATOM 1934 N N . GLY A 1 264 ? -5.910 -10.174 15.244 1.00 96.56 264 GLY A N 1
ATOM 1935 C CA . GLY A 1 264 ? -6.702 -11.192 14.568 1.00 96.56 264 GLY A CA 1
ATOM 1936 C C . GLY A 1 264 ? -7.957 -11.546 15.374 1.00 96.56 264 GLY A C 1
ATOM 1937 O O . GLY A 1 264 ? -8.192 -10.981 16.444 1.00 96.56 264 GLY A O 1
ATOM 1938 N N . PRO A 1 265 ? -8.794 -12.465 14.872 1.00 94.31 265 PRO A N 1
ATOM 1939 C CA . PRO A 1 265 ? -10.022 -12.874 15.552 1.00 94.31 265 PRO A CA 1
ATOM 1940 C C . PRO A 1 265 ? -9.789 -13.613 16.879 1.00 94.31 265 PRO A C 1
ATOM 1942 O O . PRO A 1 265 ? -10.636 -13.527 17.764 1.00 94.31 265 PRO A O 1
ATOM 1945 N N . ALA A 1 266 ? -8.672 -14.332 17.029 1.00 96.19 266 ALA A N 1
ATOM 1946 C CA . ALA A 1 266 ? -8.375 -15.136 18.217 1.00 96.19 266 ALA A CA 1
ATOM 1947 C C . ALA A 1 266 ? -7.395 -14.461 19.191 1.00 96.19 266 ALA A C 1
ATOM 1949 O O . ALA A 1 266 ? -7.284 -14.887 20.341 1.00 96.19 266 ALA A O 1
ATOM 1950 N N . GLY A 1 267 ? -6.691 -13.410 18.762 1.00 96.25 267 GLY A N 1
ATOM 1951 C CA . GLY A 1 267 ? -5.661 -12.782 19.579 1.00 96.25 267 GLY A CA 1
ATOM 1952 C C . GLY A 1 267 ? -4.901 -11.667 18.872 1.00 96.25 267 GLY A C 1
ATOM 1953 O O . GLY A 1 267 ? -5.382 -11.055 17.916 1.00 96.25 267 GLY A O 1
ATOM 1954 N N . HIS A 1 268 ? -3.707 -11.371 19.377 1.00 97.81 268 HIS A N 1
ATOM 1955 C CA . HIS A 1 268 ? -2.856 -10.299 18.876 1.00 97.81 268 HIS A CA 1
ATOM 1956 C C . HIS A 1 268 ? -1.379 -10.695 18.907 1.00 97.81 268 HIS A C 1
ATOM 1958 O O . HIS A 1 268 ? -0.976 -11.556 19.686 1.00 97.81 268 HIS A O 1
ATOM 1964 N N . VAL A 1 269 ? -0.576 -10.033 18.076 1.00 98.19 269 VAL A N 1
ATOM 1965 C CA . VAL A 1 269 ? 0.877 -10.226 17.985 1.00 98.19 269 VAL A CA 1
ATOM 1966 C C . VAL A 1 269 ? 1.559 -8.867 17.894 1.00 98.19 269 VAL A C 1
ATOM 1968 O O . VAL A 1 269 ? 1.193 -8.032 17.066 1.00 98.19 269 VAL A O 1
ATOM 1971 N N . GLU A 1 270 ? 2.574 -8.640 18.724 1.00 97.88 270 GLU A N 1
ATOM 1972 C CA . GLU A 1 270 ? 3.446 -7.470 18.610 1.00 97.88 270 GLU A CA 1
ATOM 1973 C C . GLU A 1 270 ? 4.577 -7.737 17.614 1.00 97.88 270 GLU A C 1
ATOM 1975 O O . GLU A 1 270 ? 5.529 -8.463 17.901 1.00 97.88 270 GLU A O 1
ATOM 1980 N N . LEU A 1 271 ? 4.519 -7.081 16.458 1.00 97.00 271 LEU A N 1
ATOM 1981 C CA . LEU A 1 271 ? 5.641 -7.021 15.535 1.00 97.00 271 LEU A CA 1
ATOM 1982 C C . LEU A 1 271 ? 6.685 -6.050 16.076 1.00 97.00 271 LEU A C 1
ATOM 1984 O O . LEU A 1 271 ? 6.455 -4.840 16.129 1.00 97.00 271 LEU A O 1
ATOM 1988 N N . ARG A 1 272 ? 7.853 -6.579 16.440 1.00 95.06 272 ARG A N 1
ATOM 1989 C CA . ARG A 1 272 ? 9.011 -5.803 16.897 1.00 95.06 272 ARG A CA 1
ATOM 1990 C C . ARG A 1 272 ? 10.079 -5.819 15.818 1.00 95.06 272 ARG A C 1
ATOM 1992 O O . ARG A 1 272 ? 10.573 -6.894 15.493 1.00 95.06 272 ARG A O 1
ATOM 1999 N N . SER A 1 273 ? 10.416 -4.649 15.275 1.00 94.69 273 SER A N 1
ATOM 2000 C CA . SER A 1 273 ? 11.386 -4.518 14.178 1.00 94.69 273 SER A CA 1
ATOM 2001 C C . SER A 1 273 ? 11.034 -5.396 12.969 1.00 94.69 273 SER A C 1
ATOM 2003 O O . SER A 1 273 ? 11.876 -6.110 12.447 1.00 94.69 273 SER A O 1
ATOM 2005 N N . GLN A 1 274 ? 9.770 -5.380 12.544 1.00 97.00 274 GLN A N 1
ATOM 2006 C CA . GLN A 1 274 ? 9.226 -6.260 11.494 1.00 97.00 274 GLN A CA 1
ATOM 2007 C C . GLN A 1 274 ? 8.323 -5.505 10.500 1.00 97.00 274 GLN A C 1
ATOM 2009 O O . GLN A 1 274 ? 7.611 -6.119 9.709 1.00 97.00 274 GLN A O 1
ATOM 2014 N N . VAL A 1 275 ? 8.328 -4.167 10.534 1.00 98.06 275 VAL A N 1
ATOM 2015 C CA . VAL A 1 275 ? 7.493 -3.315 9.671 1.00 98.06 275 VAL A CA 1
ATOM 2016 C C . VAL A 1 275 ? 8.359 -2.486 8.730 1.00 98.06 275 VAL A C 1
ATOM 2018 O O . VAL A 1 275 ? 9.181 -1.686 9.186 1.00 98.06 275 VAL A O 1
ATOM 2021 N N . ILE A 1 276 ? 8.145 -2.631 7.424 1.00 98.38 276 ILE A N 1
ATOM 2022 C CA . ILE A 1 276 ? 8.919 -1.946 6.382 1.00 98.38 276 ILE A CA 1
ATOM 2023 C C . ILE A 1 276 ? 8.010 -1.287 5.340 1.00 98.38 276 ILE A C 1
ATOM 2025 O O . ILE A 1 276 ? 6.870 -1.699 5.123 1.00 98.38 276 ILE A O 1
ATOM 2029 N N . CYS A 1 277 ? 8.551 -0.280 4.660 1.00 97.75 277 CYS A N 1
ATOM 2030 C CA . CYS A 1 277 ? 8.107 0.072 3.317 1.00 97.75 277 CYS A CA 1
ATOM 2031 C C . CYS A 1 277 ? 8.899 -0.780 2.323 1.00 97.75 277 CYS A C 1
ATOM 2033 O O . CYS A 1 277 ? 10.129 -0.817 2.391 1.00 97.75 277 CYS A O 1
ATOM 2035 N N . ALA A 1 278 ? 8.212 -1.484 1.429 1.00 96.44 278 ALA A N 1
ATOM 2036 C CA . ALA A 1 278 ? 8.871 -2.384 0.492 1.00 96.44 278 ALA A CA 1
ATOM 2037 C C . ALA A 1 278 ? 9.750 -1.598 -0.495 1.00 96.44 278 ALA A C 1
ATOM 2039 O O . ALA A 1 278 ? 9.309 -0.623 -1.098 1.00 96.44 278 ALA A O 1
ATOM 2040 N N . TRP A 1 279 ? 11.006 -2.015 -0.654 1.00 97.31 279 TRP A N 1
ATOM 2041 C CA . TRP A 1 279 ? 11.883 -1.517 -1.712 1.00 97.31 279 TRP A CA 1
ATOM 2042 C C . TRP A 1 279 ? 11.512 -2.179 -3.040 1.00 97.31 279 TRP A C 1
ATOM 2044 O O . TRP A 1 279 ? 11.354 -3.399 -3.091 1.00 97.31 279 TRP A O 1
ATOM 2054 N N . ARG A 1 280 ? 11.410 -1.405 -4.121 1.00 97.56 280 ARG A N 1
ATOM 2055 C CA . ARG A 1 280 ? 11.096 -1.912 -5.464 1.00 97.56 280 ARG A CA 1
ATOM 2056 C C . ARG A 1 280 ? 12.142 -2.890 -6.000 1.00 97.56 280 ARG A C 1
ATOM 2058 O O . ARG A 1 280 ? 13.344 -2.631 -5.949 1.00 97.56 280 ARG A O 1
ATOM 2065 N N . HIS A 1 281 ? 11.701 -4.005 -6.561 1.00 97.94 281 HIS A N 1
ATOM 2066 C CA . HIS A 1 281 ? 12.610 -5.055 -7.020 1.00 97.94 281 HIS A CA 1
ATOM 2067 C C . HIS A 1 281 ? 12.010 -5.875 -8.156 1.00 97.94 281 HIS A C 1
ATOM 2069 O O . HIS A 1 281 ? 10.799 -5.885 -8.357 1.00 97.94 281 HIS A O 1
ATOM 2075 N N . ILE A 1 282 ? 12.860 -6.580 -8.900 1.00 98.00 282 ILE A N 1
ATOM 2076 C CA . ILE A 1 282 ? 12.429 -7.533 -9.924 1.00 98.00 282 ILE A CA 1
ATOM 2077 C C . ILE A 1 282 ? 12.787 -8.938 -9.459 1.00 98.00 282 ILE A C 1
ATOM 2079 O O . ILE A 1 282 ? 13.958 -9.241 -9.229 1.00 98.00 282 ILE A O 1
ATOM 2083 N N . HIS A 1 283 ? 11.777 -9.796 -9.355 1.00 97.88 283 HIS A N 1
ATOM 2084 C CA . HIS A 1 283 ? 11.970 -11.237 -9.243 1.00 97.88 283 HIS A CA 1
ATOM 2085 C C . HIS A 1 283 ? 12.220 -11.818 -10.630 1.00 97.88 283 HIS A C 1
ATOM 2087 O O . HIS A 1 283 ? 11.535 -11.440 -11.580 1.00 97.88 283 HIS A O 1
ATOM 2093 N N . MET A 1 284 ? 13.188 -12.724 -10.760 1.00 96.56 284 MET A N 1
ATOM 2094 C CA . MET A 1 284 ? 13.447 -13.432 -12.012 1.00 96.56 284 MET A CA 1
ATOM 2095 C C . MET A 1 284 ? 14.142 -14.778 -11.795 1.00 96.56 284 MET A C 1
ATOM 2097 O O . MET A 1 284 ? 14.871 -14.965 -10.820 1.00 96.56 284 MET A O 1
ATOM 2101 N N . SER A 1 285 ? 13.949 -15.700 -12.739 1.00 96.94 285 SER A N 1
ATOM 2102 C CA . SER A 1 285 ? 14.695 -16.960 -12.791 1.00 96.94 285 SER A CA 1
ATOM 2103 C C . SER A 1 285 ? 16.135 -16.733 -13.285 1.00 96.94 285 SER A C 1
ATOM 2105 O O . SER A 1 285 ? 16.400 -15.731 -13.962 1.00 96.94 285 SER A O 1
ATOM 2107 N N . PRO A 1 286 ? 17.088 -17.663 -13.064 1.00 97.19 286 PRO A N 1
ATOM 2108 C CA . PRO A 1 286 ? 18.419 -17.554 -13.669 1.00 97.19 286 PRO A CA 1
ATOM 2109 C C . PRO A 1 286 ? 18.399 -17.528 -15.201 1.00 97.19 286 PRO A C 1
ATOM 2111 O O . PRO A 1 286 ? 19.301 -16.973 -15.829 1.00 97.19 286 PRO A O 1
ATOM 2114 N N . GLN A 1 287 ? 17.380 -18.125 -15.829 1.00 95.44 287 GLN A N 1
ATOM 2115 C CA . GLN A 1 287 ? 17.207 -18.049 -17.277 1.00 95.44 287 GLN A CA 1
ATOM 2116 C C . GLN A 1 287 ? 16.845 -16.627 -17.717 1.00 95.44 287 GLN A C 1
ATOM 2118 O O . GLN A 1 287 ? 17.434 -16.127 -18.675 1.00 95.44 287 GLN A O 1
ATOM 2123 N N . ASP A 1 288 ? 15.924 -15.973 -17.015 1.00 95.06 288 ASP A N 1
ATOM 2124 C CA . ASP A 1 288 ? 15.517 -14.600 -17.314 1.00 95.06 288 ASP A CA 1
ATOM 2125 C C . ASP A 1 288 ? 16.640 -13.603 -17.020 1.00 95.06 288 ASP A C 1
ATOM 2127 O O . ASP A 1 288 ? 16.882 -12.711 -17.828 1.00 95.06 288 ASP A O 1
ATOM 2131 N N . ALA A 1 289 ? 17.402 -13.816 -15.944 1.00 94.75 289 ALA A N 1
ATOM 2132 C CA . ALA A 1 289 ? 18.594 -13.030 -15.628 1.00 94.75 289 ALA A CA 1
ATOM 2133 C C . ALA A 1 289 ? 19.631 -13.075 -16.763 1.00 94.75 289 ALA A C 1
ATOM 2135 O O . ALA A 1 289 ? 20.118 -12.035 -17.205 1.00 94.75 289 ALA A O 1
ATOM 2136 N N . ARG A 1 290 ? 19.898 -14.269 -17.319 1.00 93.06 290 ARG A N 1
ATOM 2137 C CA . ARG A 1 290 ? 20.762 -14.426 -18.503 1.00 93.06 290 ARG A CA 1
ATOM 2138 C C . ARG A 1 290 ? 20.189 -13.741 -19.744 1.00 93.06 290 ARG A C 1
ATOM 2140 O O . ARG A 1 290 ? 20.941 -13.104 -20.472 1.00 93.06 290 ARG A O 1
ATOM 2147 N N . ARG A 1 291 ? 18.877 -13.851 -19.987 1.00 91.44 291 ARG A N 1
ATOM 2148 C CA . ARG A 1 291 ? 18.206 -13.202 -21.133 1.00 91.44 291 ARG A CA 1
ATOM 2149 C C . ARG A 1 291 ? 18.270 -11.678 -21.058 1.00 91.44 291 ARG A C 1
ATOM 2151 O O . ARG A 1 291 ? 18.441 -11.030 -22.083 1.00 91.44 291 ARG A O 1
ATOM 2158 N N . LEU A 1 292 ? 18.124 -11.126 -19.858 1.00 91.31 292 LEU A N 1
ATOM 2159 C CA . LEU A 1 292 ? 18.153 -9.689 -19.587 1.00 91.31 292 LEU A CA 1
ATOM 2160 C C . LEU A 1 292 ? 19.568 -9.154 -19.327 1.00 91.31 292 LEU A C 1
ATOM 2162 O O . LEU A 1 292 ? 19.732 -7.949 -19.158 1.00 91.31 292 LEU A O 1
ATOM 2166 N N . ASN A 1 293 ? 20.577 -10.031 -19.320 1.00 92.44 293 ASN A N 1
ATOM 2167 C CA . ASN A 1 293 ? 21.973 -9.716 -19.027 1.00 92.44 293 ASN A CA 1
ATOM 2168 C C . ASN A 1 293 ? 22.153 -8.964 -17.694 1.00 92.44 293 ASN A C 1
ATOM 2170 O O . ASN A 1 293 ? 22.829 -7.937 -17.621 1.00 92.44 293 ASN A O 1
ATOM 2174 N N . VAL A 1 294 ? 21.514 -9.475 -16.639 1.00 94.31 294 VAL A N 1
ATOM 2175 C CA . VAL A 1 294 ? 21.597 -8.932 -15.278 1.00 94.31 294 VAL A CA 1
ATOM 2176 C C . VAL A 1 294 ? 21.965 -10.013 -14.265 1.00 94.31 294 VAL A C 1
ATOM 2178 O O . VAL A 1 294 ? 21.780 -11.204 -14.508 1.00 94.31 294 VAL A O 1
ATOM 2181 N N . SER A 1 295 ? 22.489 -9.595 -13.114 1.00 94.94 295 SER A N 1
ATOM 2182 C CA . SER A 1 295 ? 22.912 -10.484 -12.024 1.00 94.94 295 SER A CA 1
ATOM 2183 C C . SER A 1 295 ? 22.119 -10.249 -10.737 1.00 94.94 295 SER A C 1
ATOM 2185 O O . SER A 1 295 ? 21.574 -9.171 -10.512 1.00 94.94 295 SER A O 1
ATOM 2187 N N . ASN A 1 296 ? 22.080 -11.251 -9.855 1.00 97.12 296 ASN A N 1
ATOM 2188 C CA . ASN A 1 296 ? 21.478 -11.107 -8.528 1.00 97.12 296 ASN A CA 1
ATOM 2189 C C . ASN A 1 296 ? 22.132 -9.969 -7.728 1.00 97.12 296 ASN A C 1
ATOM 2191 O O . ASN A 1 296 ? 23.356 -9.870 -7.685 1.00 97.12 296 ASN A O 1
ATOM 2195 N N . GLY A 1 297 ? 21.321 -9.134 -7.081 1.00 94.75 297 GLY A N 1
ATOM 2196 C CA . GLY A 1 297 ? 21.764 -7.971 -6.308 1.00 94.75 297 GLY A CA 1
ATOM 2197 C C . GLY A 1 297 ? 22.148 -6.753 -7.155 1.00 94.75 297 GLY A C 1
ATOM 2198 O O . GLY A 1 297 ? 22.402 -5.686 -6.599 1.00 94.75 297 GLY A O 1
ATOM 2199 N N . GLN A 1 298 ? 22.171 -6.872 -8.487 1.00 95.12 298 GLN A N 1
ATOM 2200 C CA . GLN A 1 298 ? 22.412 -5.733 -9.367 1.00 95.12 298 GLN A CA 1
ATOM 2201 C C . GLN A 1 298 ? 21.282 -4.711 -9.233 1.00 95.12 298 GLN A C 1
ATOM 2203 O O . GLN A 1 298 ? 20.110 -5.075 -9.141 1.00 95.12 298 GLN A O 1
ATOM 2208 N N . LYS A 1 299 ? 21.634 -3.426 -9.274 1.00 95.94 299 LYS A N 1
ATOM 2209 C CA . LYS A 1 299 ? 20.669 -2.333 -9.377 1.00 95.94 299 LYS A CA 1
ATOM 2210 C C . LYS A 1 299 ? 20.541 -1.877 -10.824 1.00 95.94 299 LYS A C 1
ATOM 2212 O O . LYS A 1 299 ? 21.550 -1.703 -11.506 1.00 95.94 299 LYS A O 1
ATOM 2217 N N . VAL A 1 300 ? 19.309 -1.699 -11.287 1.00 95.38 300 VAL A N 1
ATOM 2218 C CA . VAL A 1 300 ? 18.998 -1.286 -12.661 1.00 95.38 300 VAL A CA 1
ATOM 2219 C C . VAL A 1 300 ? 17.994 -0.136 -12.677 1.00 95.38 300 VAL A C 1
ATOM 2221 O O . VAL A 1 300 ? 17.299 0.103 -11.688 1.00 95.38 300 VAL A O 1
ATOM 2224 N N . SER A 1 301 ? 17.891 0.547 -13.816 1.00 96.25 301 SER A N 1
ATOM 2225 C CA . SER A 1 301 ? 16.803 1.487 -14.080 1.00 96.25 301 SER A CA 1
ATOM 2226 C C . SER A 1 301 ? 15.694 0.795 -14.867 1.00 96.25 301 SER A C 1
ATOM 2228 O O . SER A 1 301 ? 15.954 0.046 -15.809 1.00 96.25 301 SER A O 1
ATOM 2230 N N . VAL A 1 302 ? 14.445 1.043 -14.486 1.00 96.50 302 VAL A N 1
ATOM 2231 C CA . VAL A 1 302 ? 13.257 0.470 -15.127 1.00 96.50 302 VAL A CA 1
ATOM 2232 C C . VAL A 1 302 ? 12.381 1.595 -15.645 1.00 96.50 302 VAL A C 1
ATOM 2234 O O . VAL A 1 302 ? 11.975 2.471 -14.888 1.00 96.50 302 VAL A O 1
ATOM 2237 N N . ARG A 1 303 ? 12.058 1.582 -16.935 1.00 96.06 303 ARG A N 1
ATOM 2238 C CA . ARG A 1 303 ? 11.226 2.607 -17.567 1.00 96.06 303 ARG A CA 1
ATOM 2239 C C . ARG A 1 303 ? 9.805 2.099 -17.773 1.00 96.06 303 ARG A C 1
ATOM 2241 O O . ARG A 1 303 ? 9.602 1.039 -18.366 1.00 96.06 303 ARG A O 1
ATOM 2248 N N . SER A 1 304 ? 8.829 2.883 -17.317 1.00 95.56 304 SER A N 1
ATOM 2249 C CA . SER A 1 304 ? 7.412 2.650 -17.599 1.00 95.56 304 SER A CA 1
ATOM 2250 C C . SER A 1 304 ? 6.957 3.292 -18.913 1.00 95.56 304 SER A C 1
ATOM 2252 O O . SER A 1 304 ? 7.711 3.980 -19.603 1.00 95.56 304 SER A O 1
ATOM 2254 N N . SER A 1 305 ? 5.705 3.050 -19.288 1.00 90.50 305 SER A N 1
ATOM 2255 C CA . SER A 1 305 ? 5.044 3.646 -20.450 1.00 90.50 305 SER A CA 1
ATOM 2256 C C . SER A 1 305 ? 3.819 4.470 -20.016 1.00 90.50 305 SER A C 1
ATOM 2258 O O . SER A 1 305 ? 3.494 4.533 -18.832 1.00 90.50 305 SER A O 1
ATOM 2260 N N . GLY A 1 306 ? 3.155 5.138 -20.966 1.00 91.62 306 GLY A N 1
ATOM 2261 C CA . GLY A 1 306 ? 1.944 5.930 -20.712 1.00 91.62 306 GLY A CA 1
ATOM 2262 C C . GLY A 1 306 ? 2.186 7.405 -20.364 1.00 91.62 306 GLY A C 1
ATOM 2263 O O . GLY A 1 306 ? 3.307 7.908 -20.432 1.00 91.62 306 GLY A O 1
ATOM 2264 N N . GLU A 1 307 ? 1.104 8.110 -20.020 1.00 91.56 307 GLU A N 1
ATOM 2265 C CA . GLU A 1 307 ? 1.097 9.564 -19.774 1.00 91.56 307 GLU A CA 1
ATOM 2266 C C . GLU A 1 307 ? 1.929 9.966 -18.554 1.00 91.56 307 GLU A C 1
ATOM 2268 O O . GLU A 1 307 ? 2.632 10.973 -18.575 1.00 91.56 307 GLU A O 1
ATOM 2273 N N . ARG A 1 308 ? 1.888 9.146 -17.499 1.00 96.12 308 ARG A N 1
ATOM 2274 C CA . ARG A 1 308 ? 2.674 9.330 -16.273 1.00 96.12 308 ARG A CA 1
ATOM 2275 C C . ARG A 1 308 ? 3.962 8.510 -16.297 1.00 96.12 308 ARG A C 1
ATOM 2277 O O . ARG A 1 308 ? 4.375 7.984 -15.271 1.00 96.12 308 ARG A O 1
ATOM 2284 N N . ARG A 1 309 ? 4.586 8.369 -17.469 1.00 94.75 309 ARG A N 1
ATOM 2285 C CA . ARG A 1 309 ? 5.838 7.622 -17.624 1.00 94.75 309 ARG A CA 1
ATOM 2286 C C . ARG A 1 309 ? 6.903 8.118 -16.644 1.00 94.75 309 ARG A C 1
ATOM 2288 O O . ARG A 1 309 ? 7.195 9.311 -16.599 1.00 94.75 309 ARG A O 1
ATOM 2295 N N . LEU A 1 310 ? 7.545 7.177 -15.960 1.00 96.00 310 LEU A N 1
ATOM 2296 C CA . LEU A 1 310 ? 8.668 7.398 -15.058 1.00 96.00 310 LEU A CA 1
ATOM 2297 C C . LEU A 1 310 ? 9.815 6.438 -15.388 1.00 96.00 310 LEU A C 1
ATOM 2299 O O . LEU A 1 310 ? 9.625 5.396 -16.022 1.00 96.00 310 LEU A O 1
ATOM 2303 N N . THR A 1 311 ? 11.005 6.799 -14.919 1.00 96.69 311 THR A N 1
ATOM 2304 C CA . THR A 1 311 ? 12.122 5.867 -14.765 1.00 96.69 311 THR A CA 1
ATOM 2305 C C . THR A 1 311 ? 12.296 5.610 -13.272 1.00 96.69 311 THR A C 1
ATOM 2307 O O . THR A 1 311 ? 12.442 6.546 -12.490 1.00 96.69 311 THR A O 1
ATOM 2310 N N . PHE A 1 312 ? 12.234 4.345 -12.877 1.00 97.00 312 PHE A N 1
ATOM 2311 C CA . PHE A 1 312 ? 12.526 3.879 -11.532 1.00 97.00 312 PHE A CA 1
ATOM 2312 C C . PHE A 1 312 ? 13.997 3.482 -11.471 1.00 97.00 312 PHE A C 1
ATOM 2314 O O . PHE A 1 312 ? 14.371 2.440 -12.002 1.00 97.00 312 PHE A O 1
ATOM 2321 N N . ASP A 1 313 ? 14.827 4.303 -10.841 1.00 95.94 313 ASP A N 1
ATOM 2322 C CA . ASP A 1 313 ? 16.241 3.977 -10.626 1.00 95.94 313 ASP A CA 1
ATOM 2323 C C . ASP A 1 313 ? 16.423 3.018 -9.441 1.00 95.94 313 ASP A C 1
ATOM 2325 O O . ASP A 1 313 ? 15.480 2.762 -8.692 1.00 95.94 313 ASP A O 1
ATOM 2329 N N . GLU A 1 314 ? 17.625 2.490 -9.222 1.00 95.56 314 GLU A N 1
ATOM 2330 C CA . GLU A 1 314 ? 17.944 1.684 -8.030 1.00 95.56 314 GLU A CA 1
ATOM 2331 C C . GLU A 1 314 ? 17.006 0.469 -7.807 1.00 95.56 314 GLU A C 1
ATOM 2333 O O . GLU A 1 314 ? 16.746 0.065 -6.668 1.00 95.56 314 GLU A O 1
ATOM 2338 N N . VAL A 1 315 ? 16.470 -0.122 -8.882 1.00 97.38 315 VAL A N 1
ATOM 2339 C CA . VAL A 1 315 ? 15.627 -1.325 -8.805 1.00 97.38 315 VAL A CA 1
ATOM 2340 C C . VAL A 1 315 ? 16.517 -2.541 -8.614 1.00 97.38 315 VAL A C 1
ATOM 2342 O O . VAL A 1 315 ? 17.362 -2.829 -9.459 1.00 97.38 315 VAL A O 1
ATOM 2345 N N . VAL A 1 316 ? 16.325 -3.264 -7.511 1.00 97.12 316 VAL A N 1
ATOM 2346 C CA . VAL A 1 316 ? 17.165 -4.420 -7.172 1.00 97.12 316 VAL A CA 1
ATOM 2347 C C . VAL A 1 316 ? 16.705 -5.658 -7.939 1.00 97.12 316 VAL A C 1
ATOM 2349 O O . VAL A 1 316 ? 15.522 -6.003 -7.943 1.00 97.12 316 VAL A O 1
ATOM 2352 N N . ILE A 1 317 ? 17.647 -6.359 -8.563 1.00 97.44 317 ILE A N 1
ATOM 2353 C CA . ILE A 1 317 ? 17.418 -7.649 -9.209 1.00 97.44 317 ILE A CA 1
ATOM 2354 C C . ILE A 1 317 ? 17.549 -8.773 -8.183 1.00 97.44 317 ILE A C 1
ATOM 2356 O O . ILE A 1 317 ? 18.567 -8.890 -7.502 1.00 97.44 317 ILE A O 1
ATOM 2360 N N . ARG A 1 318 ? 16.542 -9.644 -8.106 1.00 97.12 318 ARG A N 1
ATOM 2361 C CA . ARG A 1 318 ? 16.539 -10.823 -7.236 1.00 97.12 318 ARG A CA 1
ATOM 2362 C C . ARG A 1 318 ? 16.390 -12.075 -8.088 1.00 97.12 318 ARG A C 1
ATOM 2364 O O . ARG A 1 318 ? 15.354 -12.273 -8.723 1.00 97.12 318 ARG A O 1
ATOM 2371 N N . VAL A 1 319 ? 17.422 -12.916 -8.090 1.00 97.06 319 VAL A N 1
ATOM 2372 C CA . VAL A 1 319 ? 17.478 -14.132 -8.912 1.00 97.06 319 VAL A CA 1
ATOM 2373 C C . VAL A 1 319 ? 17.392 -15.366 -8.030 1.00 97.06 319 VAL A C 1
ATOM 2375 O O . VAL A 1 319 ? 18.264 -15.579 -7.188 1.00 97.06 319 VAL A O 1
ATOM 2378 N N . ARG A 1 320 ? 16.364 -16.188 -8.249 1.00 96.12 320 ARG A N 1
ATOM 2379 C CA . ARG A 1 320 ? 16.194 -17.508 -7.622 1.00 96.12 320 ARG A CA 1
ATOM 2380 C C . ARG A 1 320 ? 15.481 -18.459 -8.579 1.00 96.12 320 ARG A C 1
ATOM 2382 O O . ARG A 1 320 ? 14.725 -18.013 -9.436 1.00 96.12 320 ARG A O 1
ATOM 2389 N N . ASP A 1 321 ? 15.708 -19.761 -8.427 1.00 95.06 321 ASP A N 1
ATOM 2390 C CA . ASP A 1 321 ? 15.095 -20.788 -9.287 1.00 95.06 321 ASP A CA 1
ATOM 2391 C C . ASP A 1 321 ? 13.567 -20.855 -9.154 1.00 95.06 321 ASP A C 1
ATOM 2393 O O . ASP A 1 321 ? 12.877 -21.223 -10.101 1.00 95.06 321 ASP A O 1
ATOM 2397 N N . ASP A 1 322 ? 13.032 -20.463 -7.997 1.00 92.69 322 ASP A N 1
ATOM 2398 C CA . ASP A 1 322 ? 11.605 -20.472 -7.678 1.00 92.69 322 ASP A CA 1
ATOM 2399 C C . ASP A 1 322 ? 10.893 -19.142 -7.977 1.00 92.69 322 ASP A C 1
ATOM 2401 O O . ASP A 1 322 ? 9.756 -18.943 -7.554 1.00 92.69 322 ASP A O 1
ATOM 2405 N N . PHE A 1 323 ? 11.534 -18.225 -8.708 1.00 96.12 323 PHE A N 1
ATOM 2406 C CA . PHE A 1 323 ? 10.959 -16.928 -9.066 1.00 96.12 323 PHE A CA 1
ATOM 2407 C C . PHE A 1 323 ? 10.411 -16.884 -10.489 1.00 96.12 323 PHE A C 1
ATOM 2409 O O . PHE A 1 323 ? 11.037 -17.335 -11.447 1.00 96.12 323 PHE A O 1
ATOM 2416 N N . ALA A 1 324 ? 9.250 -16.243 -10.625 1.00 96.19 324 ALA A N 1
ATOM 2417 C CA . ALA A 1 324 ? 8.696 -15.852 -11.914 1.00 96.19 324 ALA A CA 1
ATOM 2418 C C . ALA A 1 324 ? 9.052 -14.391 -12.210 1.00 96.19 324 ALA A C 1
ATOM 2420 O O . ALA A 1 324 ? 9.008 -13.550 -11.311 1.00 96.19 324 ALA A O 1
ATOM 2421 N N . LEU A 1 325 ? 9.351 -14.081 -13.476 1.00 97.19 325 LEU A N 1
ATOM 2422 C CA . LEU A 1 325 ? 9.675 -12.721 -13.906 1.00 97.19 325 LEU A CA 1
ATOM 2423 C C . LEU A 1 325 ? 8.539 -11.738 -13.566 1.00 97.19 325 LEU A C 1
ATOM 2425 O O . LEU A 1 325 ? 7.435 -11.862 -14.109 1.00 97.19 325 LEU A O 1
ATOM 2429 N N . GLU A 1 326 ? 8.809 -10.781 -12.675 1.00 97.81 326 GLU A N 1
ATOM 2430 C CA . GLU A 1 326 ? 7.845 -9.762 -12.238 1.00 97.81 326 GLU A CA 1
ATOM 2431 C C . GLU A 1 326 ? 8.528 -8.565 -11.559 1.00 97.81 326 GLU A C 1
ATOM 2433 O O . GLU A 1 326 ? 9.371 -8.742 -10.679 1.00 97.81 326 GLU A O 1
ATOM 2438 N N . PHE A 1 327 ? 8.123 -7.345 -11.922 1.00 98.12 327 PHE A N 1
ATOM 2439 C CA . PHE A 1 327 ? 8.553 -6.104 -11.271 1.00 98.12 327 PHE A CA 1
ATOM 2440 C C . PHE A 1 327 ? 7.589 -5.723 -10.144 1.00 98.12 327 PHE A C 1
ATOM 2442 O O . PHE A 1 327 ? 6.437 -5.383 -10.408 1.00 98.12 327 PHE A O 1
ATOM 2449 N N . HIS A 1 328 ? 8.058 -5.790 -8.899 1.00 98.19 328 HIS A N 1
ATOM 2450 C CA . HIS A 1 328 ? 7.282 -5.521 -7.690 1.00 98.19 328 HIS A CA 1
ATOM 2451 C C . HIS A 1 328 ? 7.452 -4.070 -7.251 1.00 98.19 328 HIS A C 1
ATOM 2453 O O . HIS A 1 328 ? 8.565 -3.632 -6.945 1.00 98.19 328 HIS A O 1
ATOM 2459 N N . ILE A 1 329 ? 6.329 -3.359 -7.186 1.00 97.94 329 ILE A N 1
ATOM 2460 C CA . ILE A 1 329 ? 6.217 -1.990 -6.672 1.00 97.94 329 ILE A CA 1
ATOM 2461 C C . ILE A 1 329 ? 4.998 -1.872 -5.765 1.00 97.94 329 ILE A C 1
ATOM 2463 O O . ILE A 1 329 ? 4.040 -2.644 -5.885 1.00 97.94 329 ILE A O 1
ATOM 2467 N N . ASP A 1 330 ? 5.014 -0.896 -4.862 1.00 97.38 330 ASP A N 1
ATOM 2468 C CA . ASP A 1 330 ? 3.843 -0.624 -4.035 1.00 97.38 330 ASP A CA 1
ATOM 2469 C C . ASP A 1 330 ? 2.757 0.161 -4.800 1.00 97.38 330 ASP A C 1
ATOM 2471 O O . ASP A 1 330 ? 2.931 0.626 -5.934 1.00 97.38 330 ASP A O 1
ATOM 2475 N N . THR A 1 331 ? 1.585 0.306 -4.180 1.00 96.75 331 THR A N 1
ATOM 2476 C CA . THR A 1 331 ? 0.470 1.0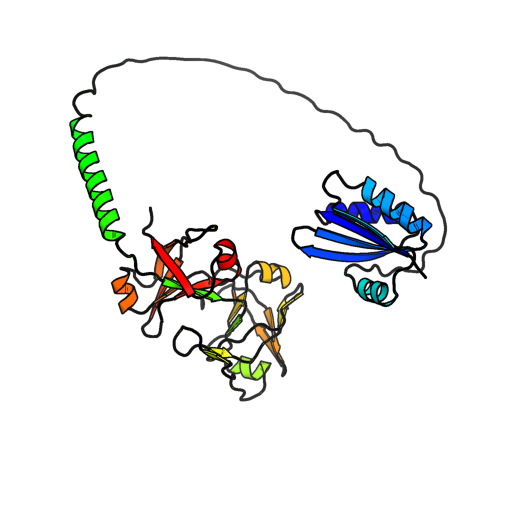54 -4.775 1.00 96.75 331 THR A CA 1
ATOM 2477 C C . THR A 1 331 ? 0.771 2.535 -5.014 1.00 96.75 331 THR A C 1
ATOM 2479 O O . THR A 1 331 ? 0.190 3.124 -5.923 1.00 96.75 331 THR A O 1
ATOM 2482 N N . GLU A 1 332 ? 1.627 3.169 -4.212 1.00 97.38 332 GLU A N 1
ATOM 2483 C CA . GLU A 1 332 ? 1.955 4.592 -4.364 1.00 97.38 332 GLU A CA 1
ATOM 2484 C C . GLU A 1 332 ? 2.866 4.806 -5.574 1.00 97.38 332 GLU A C 1
ATOM 2486 O O . GLU A 1 332 ? 2.578 5.667 -6.408 1.00 97.38 332 GLU A O 1
ATOM 2491 N N . GLU A 1 333 ? 3.898 3.976 -5.719 1.00 97.75 333 GLU A N 1
ATOM 2492 C CA . GLU A 1 333 ? 4.789 3.956 -6.879 1.00 97.75 333 GLU A CA 1
ATOM 2493 C C . GLU A 1 333 ? 4.018 3.665 -8.172 1.00 97.75 333 GLU A C 1
ATOM 2495 O O . GLU A 1 333 ? 4.179 4.373 -9.172 1.00 97.75 333 GLU A O 1
ATOM 2500 N N . ALA A 1 334 ? 3.119 2.677 -8.146 1.00 97.44 334 ALA A N 1
ATOM 2501 C CA . ALA A 1 334 ? 2.294 2.348 -9.302 1.00 97.44 334 ALA A CA 1
ATOM 2502 C C . ALA A 1 334 ? 1.374 3.509 -9.705 1.00 97.44 334 ALA A C 1
ATOM 2504 O O . ALA A 1 334 ? 1.321 3.879 -10.879 1.00 97.44 334 ALA A O 1
ATOM 2505 N N . ASN A 1 335 ? 0.693 4.132 -8.739 1.00 97.19 335 ASN A N 1
ATOM 2506 C CA . ASN A 1 335 ? -0.181 5.278 -8.993 1.00 97.19 335 ASN A CA 1
ATOM 2507 C C . ASN A 1 335 ? 0.597 6.497 -9.510 1.00 97.19 335 ASN A C 1
ATOM 2509 O O . ASN A 1 335 ? 0.104 7.218 -10.382 1.00 97.19 335 ASN A O 1
ATOM 2513 N N . ALA A 1 336 ? 1.813 6.727 -9.003 1.00 97.25 336 ALA A N 1
ATOM 2514 C CA . ALA A 1 336 ? 2.680 7.805 -9.468 1.00 97.25 336 ALA A CA 1
ATOM 2515 C C . ALA A 1 336 ? 3.065 7.633 -10.945 1.00 97.25 336 ALA A C 1
ATOM 2517 O O . ALA A 1 336 ? 3.077 8.625 -11.679 1.00 97.25 336 ALA A O 1
ATOM 2518 N N . ALA A 1 337 ? 3.304 6.388 -11.372 1.00 97.19 337 ALA A N 1
ATOM 2519 C CA . ALA A 1 337 ? 3.650 6.023 -12.745 1.00 97.19 337 ALA A CA 1
ATOM 2520 C C . ALA A 1 337 ? 2.447 5.719 -13.660 1.00 97.19 337 ALA A C 1
ATOM 2522 O O . ALA A 1 337 ? 2.633 5.421 -14.838 1.00 97.19 337 ALA A O 1
ATOM 2523 N N . GLY A 1 338 ? 1.214 5.749 -13.139 1.00 96.50 338 GLY A N 1
ATOM 2524 C CA . GLY A 1 338 ? 0.009 5.378 -13.892 1.00 96.50 338 GLY A CA 1
ATOM 2525 C C . GLY A 1 338 ? -0.066 3.892 -14.280 1.00 96.50 338 GLY A C 1
ATOM 2526 O O . GLY A 1 338 ? -0.700 3.552 -15.278 1.00 96.50 338 GLY A O 1
ATOM 2527 N N . LEU A 1 339 ? 0.584 3.009 -13.518 1.00 96.69 339 LEU A N 1
ATOM 2528 C CA . LEU A 1 339 ? 0.677 1.575 -13.799 1.00 96.69 339 LEU A CA 1
ATOM 2529 C C . LEU A 1 339 ? -0.474 0.771 -13.178 1.00 96.69 339 LEU A C 1
ATOM 2531 O O . LEU A 1 339 ? -1.059 1.144 -12.162 1.00 96.69 339 LEU A O 1
ATOM 2535 N N . LYS A 1 340 ? -0.774 -0.379 -13.791 1.00 96.06 340 LYS A N 1
ATOM 2536 C CA . LYS A 1 340 ? -1.731 -1.390 -13.307 1.00 96.06 340 LYS A CA 1
ATOM 2537 C C . LYS A 1 340 ? -1.061 -2.767 -13.278 1.00 96.06 340 LYS A C 1
ATOM 2539 O O . LYS A 1 340 ? -0.041 -2.968 -13.933 1.00 96.06 340 LYS A O 1
ATOM 2544 N N . ASN A 1 341 ? -1.648 -3.718 -12.550 1.00 95.44 341 ASN A N 1
ATOM 2545 C CA . ASN A 1 341 ? -1.181 -5.107 -12.553 1.00 95.44 341 ASN A CA 1
ATOM 2546 C C . ASN A 1 341 ? -1.135 -5.659 -13.985 1.00 95.44 341 ASN A C 1
ATOM 2548 O O . ASN A 1 341 ? -2.103 -5.514 -14.731 1.00 95.44 341 ASN A O 1
ATOM 2552 N N . GLY A 1 342 ? -0.016 -6.284 -14.351 1.00 94.06 342 GLY A N 1
ATOM 2553 C CA . GLY A 1 342 ? 0.227 -6.822 -15.690 1.00 94.06 342 GLY A CA 1
ATOM 2554 C C . GLY A 1 342 ? 0.651 -5.792 -16.740 1.00 94.06 342 GLY A C 1
ATOM 2555 O O . GLY A 1 342 ? 0.889 -6.180 -17.881 1.00 94.06 342 GLY A O 1
ATOM 2556 N N . ALA A 1 343 ? 0.773 -4.506 -16.386 1.00 95.88 343 ALA A N 1
ATOM 2557 C CA . ALA A 1 343 ? 1.412 -3.525 -17.261 1.00 95.88 343 ALA A CA 1
ATOM 2558 C C . ALA A 1 343 ? 2.864 -3.928 -17.547 1.00 95.88 343 ALA A C 1
ATOM 2560 O O . ALA A 1 343 ? 3.479 -4.634 -16.753 1.00 95.88 343 ALA A O 1
ATOM 2561 N N . GLN A 1 344 ? 3.400 -3.466 -18.671 1.00 96.12 344 GLN A N 1
ATOM 2562 C CA . GLN A 1 344 ? 4.720 -3.858 -19.149 1.00 96.12 344 GLN A CA 1
ATOM 2563 C C . GLN A 1 344 ? 5.717 -2.715 -18.966 1.00 96.12 344 GLN A C 1
ATOM 2565 O O . GLN A 1 344 ? 5.420 -1.555 -19.273 1.00 96.12 344 GLN A O 1
ATOM 2570 N N . VAL A 1 345 ? 6.895 -3.048 -18.449 1.00 96.44 345 VAL A N 1
ATOM 2571 C CA . VAL A 1 345 ? 8.023 -2.130 -18.262 1.00 96.44 345 VAL A CA 1
ATOM 2572 C C . VAL A 1 345 ? 9.289 -2.728 -18.861 1.00 96.44 345 VAL A C 1
ATOM 2574 O O . VAL A 1 345 ? 9.361 -3.927 -19.112 1.00 96.44 345 VAL A O 1
ATOM 2577 N N . VAL A 1 346 ? 10.305 -1.901 -19.086 1.00 95.56 346 VAL A N 1
ATOM 2578 C CA . VAL A 1 346 ? 11.577 -2.352 -19.666 1.00 95.56 346 VAL A CA 1
ATOM 2579 C C . VAL A 1 346 ? 12.746 -1.942 -18.787 1.00 95.56 346 VAL A C 1
ATOM 2581 O O . VAL A 1 346 ? 12.766 -0.834 -18.249 1.00 95.56 346 VAL A O 1
ATOM 2584 N N . ILE A 1 347 ? 13.741 -2.821 -18.661 1.00 94.12 347 ILE A N 1
ATOM 2585 C CA . ILE A 1 347 ? 15.036 -2.438 -18.094 1.00 94.12 347 ILE A CA 1
ATOM 2586 C C . ILE A 1 347 ? 15.734 -1.520 -19.095 1.00 94.12 347 ILE A C 1
ATOM 2588 O O . ILE A 1 347 ? 15.820 -1.820 -20.288 1.00 94.12 347 ILE A O 1
ATOM 2592 N N . THR A 1 348 ? 16.240 -0.399 -18.599 1.00 88.50 348 THR A N 1
ATOM 2593 C CA . THR A 1 348 ? 17.079 0.526 -19.352 1.00 88.50 348 THR A CA 1
ATOM 2594 C C . THR A 1 348 ? 18.475 0.526 -18.756 1.00 88.50 348 THR A C 1
ATOM 2596 O O . THR A 1 348 ? 18.626 0.507 -17.534 1.00 88.50 348 THR A O 1
ATOM 2599 N N . GLN A 1 349 ? 19.498 0.560 -19.607 1.00 63.88 349 GLN A N 1
ATOM 2600 C CA . GLN A 1 349 ? 20.865 0.769 -19.137 1.00 63.88 349 GLN A CA 1
ATOM 2601 C C . GLN A 1 349 ? 20.985 2.160 -18.488 1.00 63.88 349 GLN A C 1
ATOM 2603 O O . GLN A 1 349 ? 20.252 3.071 -18.899 1.00 63.88 349 GLN A O 1
ATOM 2608 N N . PRO A 1 350 ? 21.849 2.323 -17.467 1.00 51.75 350 PRO A N 1
ATOM 2609 C CA . PRO A 1 350 ? 22.170 3.647 -16.950 1.00 51.75 350 PRO A CA 1
ATOM 2610 C C . PRO A 1 350 ? 22.685 4.515 -18.104 1.00 51.75 350 PRO A C 1
ATOM 2612 O O . PRO A 1 350 ? 23.410 4.020 -18.969 1.00 51.75 350 PRO A O 1
ATOM 2615 N N . ALA A 1 351 ? 22.212 5.761 -18.143 1.00 38.75 351 ALA A N 1
ATOM 2616 C CA . ALA A 1 351 ? 22.584 6.741 -19.160 1.00 38.75 351 ALA A CA 1
ATOM 2617 C C . ALA A 1 351 ? 24.073 7.096 -19.107 1.00 38.75 351 ALA A C 1
ATOM 2619 O O . ALA A 1 351 ? 24.637 7.084 -17.986 1.00 38.75 351 ALA A O 1
#

pLDDT: mean 84.03, std 21.55, range [30.3, 98.5]

Organism: Raoultella terrigena (NCBI:txid577)

Radius of gyration: 31.08 Å; chains: 1; bounding box: 81×75×71 Å

Sequence (351 aa):
MKSLGVIETRGLVAAVQAVDAACKAAGVSCIGYRKIGSGLVSVCFEGEISAIHTAIERGVEVVAAGQVVGSLVIARPERSVVDALGKLKGRPSRPAAQAGAPVAKADASLPPEEKEPARALRRAARSGPGGRQKRRAEEREEGMIDALLHEKITARLSRVSPEIPVGISNRHVHLAQQDVEALFGKGYALTPLKPLRQPGQFAAEECVTVVGPKGSLTQVRVLGPTRPCSQLEISRADCFTLGIRAPVRESGQLENAGSALLIGPAGHVELRSQVICAWRHIHMSPQDARRLNVSNGQKVSVRSSGERRLTFDEVVIRVRDDFALEFHIDTEEANAAGLKNGAQVVITQPA

Foldseek 3Di:
DWKKKKWKFQAVVLVVQLQVQLVVQAVKFFLAWDDPDPRIIMTMIIHAQVSRVRSNVRSVVRGDPPGTPDMDIGRDDDPVVVVVSNPHPPGDDDDDDDDDDDDDDDDDDDDDDDDDDDDDDDDDDDDDDDDDDPPVPVVVVVVVVVVVVVVVVVVVVVPDQDWFFADADAKAKAAAPVQCCQFPHHPDAFAFDADDPQPPKGWTPDAKWKAAPQAIDGRHIYMDDHDNHMATEHAPVVCVHRVWDAEEDAPPPQPPGIWIWIHHPNHIDTRDSRYHHYDKEWWDEPVVCVVNVHDAQDWFWKWADDPLIDIDGRHGYHYDNRGDTYTYDYPVVCVSSVHDGGGIIGTDHDD

InterPro domains:
  IPR000249 Bacterial microcompartment domain [PF00936] (3-77)
  IPR000249 Bacterial microcompartment domain [SM00877] (2-77)
  IPR008300 Phosphate propanoyltransferase [NF011652] (164-347)
  IPR008300 Phosphate propanoyltransferase [PF06130] (165-340)
  IPR008300 Phosphate propanoyltransferase [PTHR39453] (156-348)
  IPR037233 CcmK-like superfamily [G3DSA:3.30.70.1710] (1-101)
  IPR037233 CcmK-like superfamily [SSF143414] (1-87)
  IPR044872 CcmK/CsoS1, bacterial microcompartment domain [PS51930] (3-86)

Secondary structure (DSSP, 8-state):
--EEEEEEEESHHHHHHHHHHHHHHSS-EEEEEEEEETTEEEEEEEE-HHHHHHHHHHHHHTSPTTTEEEEEEESS--HHHHHHHTT-BT------PPP--PPPP---------------------------SSSTTHHHHHHHHHHHHHHHHHHHHTS-PPPEEEEEEPSEEEEEHHHHHHHH-TT--PPEEEE-SSTT-EEEEEEEEEE-SS-EEEEEEEEEEEESS-EEE--HHHHHHHT--PPEE-TT--TT-EEEEEE-SS-EEEEEEEEEEEPPEEEE-HHHHHHHT--TT-EEEEE--STT--EEEEEEEEE-TT---EEEEEHHHHHHHT--TT-EEEEE---